Protein 8JOT (pdb70)

Nearest PDB structures (foldseek):
  8jot-assembly1_A  TM=1.003E+00  e=1.019E-61  Homo sapiens
  3krj-assembly1_A  TM=9.535E-01  e=2.168E-53  Homo sapiens
  6xv9-assembly2_B  TM=9.434E-01  e=5.527E-41  Homo sapiens
  5grn-assembly1_A  TM=9.628E-01  e=1.712E-38  Homo sapiens
  8pqg-assembly2_C  TM=8.887E-01  e=1.155E-38  Homo sapiens

InterPro domains:
  IPR000719 Protein kinase domain [PS50011] (582-910)
  IPR001245 Serine-threonine/tyrosine-protein kinase, catalytic domain [PF07714] (582-910)
  IPR001824 Tyrosine-protein kinase, receptor class III, conserved site [PS00240] (641-654)
  IPR003598 Immunoglobulin subtype 2 [SM00408] (215-285)
  IPR003598 Immunoglobulin subtype 2 [SM00408] (410-492)
  IPR003599 Immunoglobulin domain subtype [SM00409] (27-102)
  IPR003599 Immunoglobulin domain subtype [SM00409] (112-196)
  IPR003599 Immunoglobulin domain subtype [SM00409] (209-296)
  IPR003599 Immunoglobulin domain subtype [SM00409] (308-399)
  IPR003599 Immunoglobulin domain subtype [SM00409] (404-504)
  IPR007110 Immunoglobulin-like domain [PS50835] (21-85)
  IPR007110 Immunoglobulin-like domain [PS50835] (203-290)
  IPR007110 Immunoglobulin-like domain [PS50835] (402-502)
  IPR008266 Tyrosine-protein kinase, active site [PS00109] (774-786)
  IPR011009 Protein kinase-like domain superfamily [SSF56112] (551-909)
  IPR013151 Immunoglobulin-like beta-sandwich domain [PF00047] (212-291)
  IPR013783 Immunoglobulin-like fold [G3DSA:2.60.40.10] (20-102)
  IPR013783 Immunoglobulin-like fold [G3DSA:2.60.40.10] (103-201)
  IPR013783 Immunoglobulin-like fold [G3DSA:2.60.40.10] (202-300)
  IPR013783 Immunoglobulin-like fold [G3DSA:2.60.40.10] (301-400)

Secondary structure (DSSP, 8-state):
--------EEB----B--GGGSPP-GGGB--GGGEEEEEEEEE-SSEEEEEEEEEEETTTTEEEEEEEEEE-TT--HHHHHHHHHHHHHHHHH---TTB--EEEEE-SSSS-EEEEE--TT-BHHHHHHHHHHHHHTT--PPP-HHHHHHHHHHHHHHHHHHHHTTEE-S--SGGGEEE-GGG-EEE---GGGS-GGG-TTSEE---EE-GGGS-HHHHHH----HHHHHHHHHHHHHHHHTTSPPSSTT---SHHHHHHHHTT--PPPPTT--HHHHHHHHHHT-SSGGGSPPHHHHHHHHHHH-

GO terms:
  GO:0004713 protein tyrosine kinase activity (F, TAS)
  GO:0010759 positive regulation of macrophage chemotaxis (P, IGI)
  GO:0120041 positive regulation of macrophage proliferation (P, IGI)
  GO:0018108 peptidyl-tyrosine phosphorylation (P, IDA)
  GO:0046777 protein autophosphorylation (P, IDA)
  GO:0019955 cytokine binding (F, IDA)
  GO:0030224 monocyte differentiation (P, TAS)
  GO:0030225 macrophage differentiation (P, TAS)
  GO:0060603 mammary gland duct morphogenesis (P, TAS)
  GO:0006954 inflammatory response (P, TAS)
  GO:0001934 positive regulation of protein phosphorylation (P, IMP)
  GO:0005011 macrophage colony-stimulating factor receptor activity (F, IMP)
  GO:0036006 cellular response to macrophage colony-stimulating factor stimulus (P, IMP)
  GO:0045217 cell-cell junction maintenance (P, IMP)
  GO:2000147 positive regulation of cell motility (P, IMP)
  GO:0019221 cytokine-mediated signaling pathway (P, IMP)
  GO:0030097 hemopoiesis (P, IMP)
  GO:0032722 positive regulation of chemokine production (P, IMP)
  GO:0008283 cell population proliferation (P, IMP)
  GO:0008284 positive regulation of cell population proliferation (P, IMP)

Solvent-accessible surface area: 14132 Å² total; per-residue (Å²): 145,45,90,31,76,36,54,26,68,8,27,53,102,157,55,76,62,84,28,57,86,24,104,36,82,94,94,54,57,13,73,54,141,53,11,121,91,45,59,70,84,18,53,13,38,45,2,79,10,6,26,2,47,0,94,31,15,54,222,92,101,35,99,65,99,0,8,0,10,24,24,103,116,120,16,112,70,96,32,104,94,11,0,39,2,25,0,30,5,29,26,96,2,21,97,46,120,4,10,10,12,5,52,0,0,1,27,112,79,40,99,24,13,0,0,7,44,48,9,58,102,32,30,0,18,73,26,0,69,120,27,20,101,66,75,130,56,124,135,115,74,92,24,114,80,135,43,8,10,62,6,0,6,33,0,0,57,0,1,18,29,0,26,79,77,79,0,0,0,50,2,0,0,0,19,0,0,28,0,16,100,64,62,34,0,14,0,4,26,27,14,8,26,32,71,31,78,116,32,104,41,9,49,99,71,102,72,73,40,5,2,35,6,8,1,13,24,4,10,108,98,86,67,40,18,25,50,5,2,1,4,11,0,0,0,0,0,12,2,0,0,8,29,3,99,78,1,6,75,90,57,133,27,61,94,146,4,33,128,62,3,34,96,32,88,58,5,77,86,8,89,100,8,42,163,58,1,32,49,25,0,69,39,0,4,27,84,93,33,111,137,11,20,73,4,104,112,0,5,58,60,0,88,80,75,31

Foldseek 3Di:
DDDQAAQKWFPDPVPTDPLLPFDDDCVQADDPVQWAWDAWPFAAPWWTKTKTWGQQFDPVRDTDIWIKTFTDPPHDPVNLSRVVSNNRVLVLLDDDPAAFHWRHWHVPDDRIITITHDAPAAFQQVVLVVLVVVVVVVCVDHDDPLLLLQQLLSNLVQLLSCVVRRMFRQDDARNQWGAHPVRRIHGDDRVRRDHQVPDPCFPDDVGTHNVLLFALCCVPVVDTGSLRVLLSSLVRSLCSQQSNDDPPPPDDDDPVVSVCLLVQDDDDRHPRDDPVSVVLSSLSSPNPSVSHDHSVVSNVVSVVVD

Organism: Homo sapiens (NCBI:txid9606)

B-factor: mean 30.18, std 11.82, range [14.89, 92.77]

Structure (mmCIF, N/CA/C/O backbone):
data_8JOT
#
_entry.id   8JOT
#
_cell.length_a   64.310
_cell.length_b   64.310
_cell.length_c   184.685
_cell.angle_alpha   90.00
_cell.angle_beta   90.00
_cell.angle_gamma   90.00
#
_symmetry.space_group_name_H-M   'P 43 21 2'
#
loop_
_entity.id
_entity.type
_entity.pdbx_description
1 polymer 'Macrophage colony-stimulating factor 1 receptor'
2 non-polymer Sulfatinib
3 non-polymer GLYCEROL
4 water water
#
loop_
_atom_site.group_PDB
_atom_site.id
_atom_site.type_symbol
_atom_site.label_atom_id
_atom_site.label_alt_id
_atom_site.label_comp_id
_atom_site.label_asym_id
_atom_site.label_entity_id
_atom_site.label_seq_id
_atom_site.pdbx_PDB_ins_code
_atom_site.Cartn_x
_atom_site.Cartn_y
_atom_site.Cartn_z
_atom_site.occupancy
_atom_site.B_iso_or_equiv
_atom_site.auth_seq_id
_atom_site.auth_comp_id
_atom_site.auth_asym_id
_atom_site.auth_atom_id
_atom_site.pdbx_PDB_model_num
ATOM 1 N N . LYS A 1 13 ? 43.899 35.343 81.666 1.00 65.30 543 LYS A N 1
ATOM 2 C CA . LYS A 1 13 ? 44.163 34.767 80.348 1.00 71.65 543 LYS A CA 1
ATOM 3 C C . LYS A 1 13 ? 44.670 33.338 80.488 1.00 72.40 543 LYS A C 1
ATOM 4 O O . LYS A 1 13 ? 45.787 33.114 80.954 1.00 79.71 543 LYS A O 1
ATOM 6 N N . PRO A 1 14 ? 43.849 32.370 80.086 1.00 74.71 544 PRO A N 1
ATOM 7 C CA . PRO A 1 14 ? 44.214 30.964 80.280 1.00 70.03 544 PRO A CA 1
ATOM 8 C C . PRO A 1 14 ? 44.828 30.337 79.041 1.00 58.68 544 PRO A C 1
ATOM 9 O O . PRO A 1 14 ? 44.506 30.714 77.909 1.00 62.46 544 PRO A O 1
ATOM 13 N N . LYS A 1 15 ? 45.717 29.376 79.246 1.00 64.04 545 LYS A N 1
ATOM 14 C CA . LYS A 1 15 ? 46.346 28.659 78.152 1.00 61.63 545 LYS A CA 1
ATOM 15 C C . LYS A 1 15 ? 45.786 27.245 78.080 1.00 57.71 545 LYS A C 1
ATOM 16 O O . LYS A 1 15 ? 45.259 26.707 79.059 1.00 48.34 545 LYS A O 1
ATOM 18 N N . TYR A 1 16 ? 45.891 26.655 76.895 1.00 52.99 546 TYR A N 1
ATOM 19 C CA . TYR A 1 16 ? 45.453 25.284 76.665 1.00 55.80 546 TYR A CA 1
ATOM 20 C C . TYR A 1 16 ? 46.621 24.353 76.962 1.00 60.94 546 TYR A C 1
ATOM 21 O O . TYR A 1 16 ? 47.592 24.304 76.201 1.00 64.48 546 TYR A O 1
ATOM 30 N N . GLN A 1 17 ? 46.525 23.611 78.064 1.00 59.70 547 GLN A N 1
ATOM 31 C CA . GLN A 1 17 ? 47.633 22.814 78.565 1.00 53.89 547 GLN A CA 1
ATOM 32 C C . GLN A 1 17 ? 47.233 21.350 78.723 1.00 58.45 547 GLN A C 1
ATOM 33 O O . GLN A 1 17 ? 46.058 21.019 78.919 1.00 47.96 547 GLN A O 1
ATOM 35 N N . VAL A 1 18 ? 48.240 20.479 78.634 1.00 42.85 548 VAL A N 1
ATOM 36 C CA . VAL A 1 18 ? 48.032 19.047 78.810 1.00 36.94 548 VAL A CA 1
ATOM 37 C C . VAL A 1 18 ? 47.582 18.765 80.238 1.00 38.76 548 VAL A C 1
ATOM 38 O O . VAL A 1 18 ? 48.249 19.153 81.203 1.00 41.53 548 VAL A O 1
ATOM 42 N N . ARG A 1 19 ? 46.452 18.066 80.377 1.00 34.37 549 ARG A N 1
ATOM 43 C CA . ARG A 1 19 ? 45.885 17.807 81.700 1.00 27.90 549 ARG A CA 1
ATOM 44 C C . ARG A 1 19 ? 46.556 16.616 82.382 1.00 29.82 549 ARG A C 1
ATOM 45 O O . ARG A 1 19 ? 47.050 16.734 83.507 1.00 33.55 549 ARG A O 1
ATOM 53 N N . TRP A 1 20 ? 46.587 15.470 81.711 1.00 27.27 550 TRP A N 1
ATOM 54 C CA . TRP A 1 20 ? 47.106 14.245 82.304 1.00 31.10 550 TRP A CA 1
ATOM 55 C C . TRP A 1 20 ? 48.629 14.265 82.352 1.00 36.58 550 TRP A C 1
ATOM 56 O O . TRP A 1 20 ? 49.296 14.812 81.467 1.00 32.65 550 TRP A O 1
ATOM 67 N N . LYS A 1 21 ? 49.179 13.640 83.390 1.00 30.64 551 LYS A N 1
ATOM 68 C CA . LYS A 1 21 ? 50.621 13.501 83.553 1.00 30.22 551 LYS A CA 1
ATOM 69 C C . LYS A 1 21 ? 50.972 12.036 83.786 1.00 33.14 551 LYS A C 1
ATOM 70 O O . LYS A 1 21 ? 50.200 11.282 84.384 1.00 30.96 551 LYS A O 1
ATOM 76 N N . ILE A 1 22 ? 52.145 11.634 83.301 1.00 29.21 552 ILE A N 1
ATOM 77 C CA . ILE A 1 22 ? 52.660 10.281 83.481 1.00 32.28 552 ILE A CA 1
ATOM 78 C C . ILE A 1 22 ? 53.929 10.357 84.319 1.00 34.72 552 ILE A C 1
ATOM 79 O O . ILE A 1 22 ? 54.845 11.127 84.002 1.00 31.03 552 ILE A O 1
ATOM 84 N N . ILE A 1 23 ? 53.972 9.570 85.387 1.00 33.89 553 ILE A N 1
ATOM 85 C CA . ILE A 1 23 ? 55.121 9.543 86.288 1.00 40.57 553 ILE A CA 1
ATOM 86 C C . ILE A 1 23 ? 56.251 8.751 85.643 1.00 41.96 553 ILE A C 1
ATOM 87 O O . ILE A 1 23 ? 56.028 7.696 85.033 1.00 38.82 553 ILE A O 1
ATOM 92 N N . GLU A 1 24 ? 57.473 9.277 85.750 1.00 40.55 554 GLU A N 1
ATOM 93 C CA . GLU A 1 24 ? 58.669 8.588 85.273 1.00 48.23 554 GLU A CA 1
ATOM 94 C C . GLU A 1 24 ? 59.351 7.807 86.392 1.00 51.50 554 GLU A C 1
ATOM 95 O O . GLU A 1 24 ? 59.700 6.636 86.209 1.00 50.38 554 GLU A O 1
ATOM 97 N N . SER A 1 25 ? 59.551 8.442 87.547 1.00 45.02 555 SER A N 1
ATOM 98 C CA . SER A 1 25 ? 60.074 7.768 88.739 1.00 58.43 555 SER A CA 1
ATOM 99 C C . SER A 1 25 ? 59.458 8.349 90.007 1.00 56.16 555 SER A C 1
ATOM 100 O O . SER A 1 25 ? 59.058 9.516 90.032 1.00 50.01 555 SER A O 1
ATOM 103 N N . TYR A 1 31 ? 58.526 12.931 92.640 1.00 56.33 561 TYR A N 1
ATOM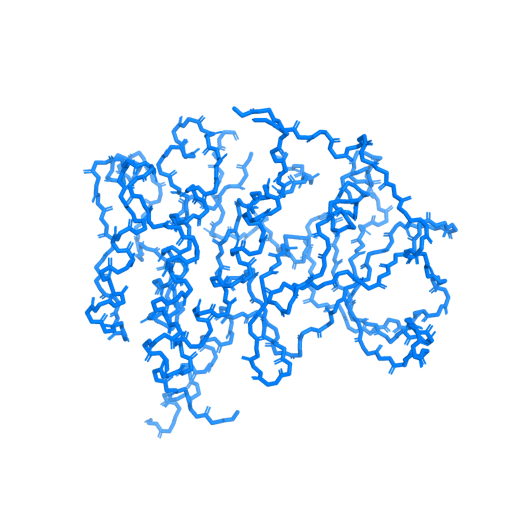 104 C CA . TYR A 1 31 ? 58.009 12.464 91.350 1.00 64.71 561 TYR A CA 1
ATOM 105 C C . TYR A 1 31 ? 58.631 13.198 90.165 1.00 59.60 561 TYR A C 1
ATOM 106 O O . TYR A 1 31 ? 58.522 14.422 90.057 1.00 62.22 561 TYR A O 1
ATOM 115 N N . THR A 1 32 ? 59.271 12.448 89.270 1.00 52.98 562 THR A N 1
ATOM 116 C CA . THR A 1 32 ? 59.655 12.973 87.966 1.00 45.29 562 THR A CA 1
ATOM 117 C C . THR A 1 32 ? 58.575 12.600 86.956 1.00 50.94 562 THR A C 1
ATOM 118 O O . THR A 1 32 ? 58.104 11.458 86.934 1.00 44.22 562 THR A O 1
ATOM 120 N N . PHE A 1 33 ? 58.177 13.566 86.135 1.00 40.27 563 PHE A N 1
ATOM 121 C CA . PHE A 1 33 ? 57.136 13.373 85.137 1.00 39.44 563 PHE A CA 1
ATOM 122 C C . PHE A 1 33 ? 57.743 13.256 83.743 1.00 45.10 563 PHE A C 1
ATOM 123 O O . PHE A 1 33 ? 58.783 13.850 83.447 1.00 39.70 563 PHE A O 1
ATOM 131 N N . ILE A 1 34 ? 57.085 12.470 82.888 1.00 30.17 564 ILE A N 1
ATOM 132 C CA . ILE A 1 34 ? 57.455 12.429 81.478 1.00 32.42 564 ILE A CA 1
ATOM 133 C C . ILE A 1 34 ? 57.134 13.768 80.821 1.00 38.55 564 ILE A C 1
ATOM 134 O O . ILE A 1 34 ? 56.108 14.398 81.111 1.00 33.55 564 ILE A O 1
ATOM 139 N N . ASP A 1 35 ? 58.027 14.219 79.939 1.00 35.56 565 ASP A N 1
ATOM 140 C CA . ASP A 1 35 ? 57.755 15.324 79.030 1.00 36.51 565 ASP A CA 1
ATOM 141 C C . ASP A 1 35 ? 57.011 14.752 77.832 1.00 31.87 565 ASP A C 1
ATOM 142 O O . ASP A 1 35 ? 57.638 14.091 76.999 1.00 33.44 565 ASP A O 1
ATOM 147 N N . PRO A 1 36 ? 55.694 14.975 77.702 1.00 31.78 566 PRO A N 1
ATOM 148 C CA . PRO A 1 36 ? 54.953 14.313 76.613 1.00 30.77 566 PRO A CA 1
ATOM 149 C C . PRO A 1 36 ? 55.394 14.743 75.227 1.00 33.16 566 PRO A C 1
ATOM 150 O O . PRO A 1 36 ? 55.222 13.974 74.275 1.00 39.14 566 PRO A O 1
ATOM 154 N N . THR A 1 37 ? 55.966 15.943 75.074 1.00 32.24 567 THR A N 1
ATOM 155 C CA . THR A 1 37 ? 56.500 16.324 73.768 1.00 31.68 567 THR A CA 1
ATOM 156 C C . THR A 1 37 ? 57.601 15.382 73.306 1.00 42.90 567 THR A C 1
ATOM 157 O O . THR A 1 37 ? 57.864 15.302 72.102 1.00 51.05 567 THR A O 1
ATOM 161 N N . GLN A 1 38 ? 58.253 14.673 74.228 1.00 38.42 568 GLN A N 1
ATOM 162 C CA . GLN A 1 38 ? 59.321 13.749 73.878 1.00 42.48 568 GLN A CA 1
ATOM 163 C C . GLN A 1 38 ? 58.825 12.327 73.650 1.00 43.80 568 GLN A C 1
ATOM 164 O O . GLN A 1 38 ? 59.616 11.473 73.238 1.00 47.53 568 GLN A O 1
ATOM 166 N N . LEU A 1 39 ? 57.543 12.049 73.904 1.00 39.73 569 LEU A N 1
ATOM 167 C CA . LEU A 1 39 ? 56.984 10.740 73.595 1.00 33.09 569 LEU A CA 1
ATOM 168 C C . LEU A 1 39 ? 56.884 10.568 72.083 1.00 36.61 569 LEU A C 1
ATOM 169 O O . LEU A 1 39 ? 56.820 11.548 71.339 1.00 43.29 569 LEU A O 1
ATOM 174 N N . PRO A 1 40 ? 56.861 9.332 71.598 1.00 43.62 570 PRO A N 1
ATOM 175 C CA . PRO A 1 40 ? 56.704 9.120 70.161 1.00 48.87 570 PRO A CA 1
ATOM 176 C C . PRO A 1 40 ? 55.254 8.973 69.734 1.00 48.09 570 PRO A C 1
ATOM 177 O O . PRO A 1 40 ? 54.399 8.474 70.470 1.00 48.41 570 PRO A O 1
ATOM 181 N N . TYR A 1 41 ? 54.975 9.435 68.517 1.00 41.93 571 TYR A N 1
ATOM 182 C CA . TYR A 1 41 ? 53.668 9.219 67.910 1.00 41.98 571 TYR A CA 1
ATOM 183 C C . TYR A 1 41 ? 53.766 8.012 66.992 1.00 37.61 571 TYR A C 1
ATOM 184 O O . TYR A 1 41 ? 54.514 8.033 66.007 1.00 42.12 571 TYR A O 1
ATOM 193 N N . ASN A 1 42 ? 53.005 6.976 67.307 1.00 41.28 572 ASN A N 1
ATOM 194 C CA . ASN A 1 42 ? 53.043 5.736 66.549 1.00 40.04 572 ASN A CA 1
ATOM 195 C C . ASN A 1 42 ? 52.073 5.860 65.377 1.00 36.20 572 ASN A C 1
ATOM 196 O O . ASN A 1 42 ? 50.857 5.9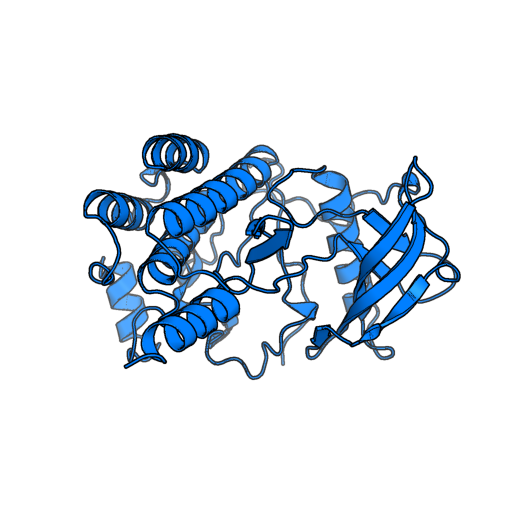75 65.571 1.00 35.72 572 ASN A O 1
ATOM 201 N N . GLU A 1 43 ? 52.613 5.832 64.162 1.00 39.45 573 GLU A N 1
ATOM 202 C CA . GLU A 1 43 ? 51.834 6.052 62.950 1.00 40.81 573 GLU A CA 1
ATOM 203 C C . GLU A 1 43 ? 50.831 4.935 62.672 1.00 31.22 573 GLU A C 1
ATOM 204 O O . GLU A 1 43 ? 50.066 5.030 61.707 1.00 33.53 573 GLU A O 1
ATOM 210 N N . LYS A 1 44 ? 50.811 3.878 63.497 1.00 30.47 574 LYS A N 1
ATOM 211 C CA . LYS A 1 44 ? 49.773 2.865 63.340 1.00 28.65 574 LYS A CA 1
ATOM 212 C C . LYS A 1 44 ? 48.388 3.448 63.545 1.00 30.41 574 LYS A C 1
ATOM 213 O O . LYS A 1 44 ? 47.403 2.844 63.107 1.00 34.00 574 LYS A O 1
ATOM 215 N N . TRP A 1 45 ? 48.293 4.611 64.189 1.00 29.55 575 TRP A N 1
ATOM 216 C CA . TRP A 1 45 ? 47.016 5.260 64.451 1.00 26.35 575 TRP A CA 1
ATOM 217 C C . TRP A 1 45 ? 46.512 6.101 63.296 1.00 23.83 575 TRP A C 1
ATOM 218 O O . TRP A 1 45 ? 45.355 6.523 63.331 1.00 25.34 575 TRP A O 1
ATOM 229 N N . GLU A 1 46 ? 47.346 6.376 62.295 1.00 25.16 576 GLU A N 1
ATOM 230 C CA . GLU A 1 46 ? 46.997 7.359 61.281 1.00 24.49 576 GLU A CA 1
ATOM 231 C C . GLU A 1 46 ? 45.780 6.909 60.474 1.00 27.49 576 GLU A C 1
ATOM 232 O O . GLU A 1 46 ? 45.670 5.745 60.074 1.00 30.88 576 GLU A O 1
ATOM 238 N N . PHE A 1 47 ? 44.855 7.845 60.242 1.00 22.74 577 PHE A N 1
ATOM 239 C CA . PHE A 1 47 ? 43.597 7.631 59.529 1.00 27.16 577 PHE A CA 1
ATOM 240 C C . PHE A 1 47 ? 43.390 8.759 58.523 1.00 24.41 577 PHE A C 1
ATOM 241 O O . PHE A 1 47 ? 43.718 9.912 58.823 1.00 24.28 577 PHE A O 1
ATOM 249 N N . PRO A 1 48 ? 42.860 8.475 57.322 1.00 26.57 578 PRO A N 1
ATOM 250 C CA . PRO A 1 48 ? 42.692 9.544 56.324 1.00 24.59 578 PRO A CA 1
ATOM 251 C C . PRO A 1 48 ? 41.576 10.491 56.731 1.00 26.02 578 PRO A C 1
ATOM 252 O O . PRO A 1 48 ? 40.444 10.061 56.954 1.00 24.17 578 PRO A O 1
ATOM 256 N N . ARG A 1 49 ? 41.886 11.793 56.783 1.00 22.90 579 ARG A N 1
ATOM 257 C CA . ARG A 1 49 ? 40.859 12.746 57.179 1.00 22.79 579 ARG A CA 1
ATOM 258 C C . ARG A 1 49 ? 39.709 12.785 56.191 1.00 24.47 579 ARG A C 1
ATOM 259 O O . ARG A 1 49 ? 38.604 13.188 56.564 1.00 20.98 579 ARG A O 1
ATOM 267 N N . ASN A 1 50 ? 39.935 12.377 54.938 1.00 26.14 580 ASN A N 1
ATOM 268 C CA . ASN A 1 50 ? 38.845 12.397 53.979 1.00 27.89 580 ASN A CA 1
ATOM 269 C C . ASN A 1 50 ? 37.829 11.305 54.249 1.00 28.62 580 ASN A C 1
ATOM 270 O O . ASN A 1 50 ? 36.747 11.321 53.649 1.00 29.71 580 ASN A O 1
ATOM 275 N N . ASN A 1 51 ? 38.171 10.336 55.094 1.00 21.72 581 ASN A N 1
ATOM 276 C CA . ASN A 1 51 ? 37.256 9.274 55.471 1.00 21.16 581 ASN A CA 1
ATOM 277 C C . ASN A 1 51 ? 36.455 9.614 56.731 1.00 22.50 581 ASN A C 1
ATOM 278 O O . ASN A 1 51 ? 35.894 8.705 57.350 1.00 21.60 581 ASN A O 1
ATOM 283 N N . LEU A 1 52 ? 36.411 10.883 57.131 1.00 19.40 582 LEU A N 1
ATOM 284 C CA . LEU A 1 52 ? 35.504 11.350 58.175 1.00 20.88 582 LEU A CA 1
ATOM 285 C C . LEU A 1 52 ? 34.414 12.226 57.567 1.00 24.19 582 LEU A C 1
ATOM 286 O O . LEU A 1 52 ? 34.707 13.131 56.776 1.00 23.06 582 LEU A O 1
ATOM 291 N N . GLN A 1 53 ? 33.163 11.982 57.953 1.00 21.43 583 GLN A N 1
ATOM 292 C CA . GLN A 1 53 ? 32.052 12.865 57.597 1.00 21.25 583 GLN A CA 1
ATOM 293 C C . GLN A 1 53 ? 31.464 13.445 58.878 1.00 18.91 583 GLN A C 1
ATOM 294 O O . GLN A 1 53 ? 30.847 12.724 59.670 1.00 20.78 583 GLN A O 1
ATOM 300 N N . PHE A 1 54 ? 31.627 14.752 59.077 1.00 18.74 584 PHE A N 1
ATOM 301 C CA . PHE A 1 54 ? 31.300 15.327 60.377 1.00 18.78 584 PHE A CA 1
ATOM 302 C C . PHE A 1 54 ? 29.805 15.540 60.535 1.00 29.47 584 PHE A C 1
ATOM 303 O O . PHE A 1 54 ? 29.086 15.802 59.565 1.00 28.39 584 PHE A O 1
ATOM 311 N N . GLY A 1 55 ? 29.345 15.419 61.780 1.00 23.59 585 GLY A N 1
ATOM 312 C CA . GLY A 1 55 ? 27.976 15.717 62.143 1.00 23.82 585 GLY A CA 1
ATOM 313 C C . GLY A 1 55 ? 27.897 16.912 63.071 1.00 25.87 585 GLY A C 1
ATOM 314 O O . GLY A 1 55 ? 28.546 17.933 62.825 1.00 25.01 585 GLY A O 1
ATOM 315 N N . LYS A 1 56 ? 27.127 16.787 64.152 1.00 24.88 586 LYS A N 1
ATOM 316 C CA . LYS A 1 56 ? 26.916 17.886 65.084 1.00 25.73 586 LYS A CA 1
ATOM 317 C C . LYS A 1 56 ? 28.135 18.101 65.975 1.00 25.59 586 LYS A C 1
ATOM 318 O O . LYS A 1 56 ? 28.870 17.163 66.307 1.00 25.70 586 LYS A O 1
ATOM 320 N N . THR A 1 57 ? 28.359 19.359 66.347 1.00 24.82 587 THR A N 1
ATOM 321 C CA . THR A 1 57 ? 29.356 19.650 67.370 1.00 26.31 587 THR A CA 1
ATOM 322 C C . THR A 1 57 ? 28.819 19.217 68.729 1.00 29.10 587 THR A C 1
ATOM 323 O O . THR A 1 57 ? 27.702 19.573 69.107 1.00 25.17 587 THR A O 1
ATOM 327 N N . LEU A 1 58 ? 29.602 18.428 69.461 1.00 22.31 588 LEU A N 1
ATOM 328 C CA . LEU A 1 58 ? 29.154 17.950 70.763 1.00 24.34 588 LEU A CA 1
ATOM 329 C C . LEU A 1 58 ? 29.457 18.941 71.873 1.00 29.21 588 LEU A C 1
ATOM 330 O O . LEU A 1 58 ? 28.697 19.015 72.851 1.00 26.16 588 LEU A O 1
ATOM 335 N N . GLY A 1 59 ? 30.552 19.687 71.753 1.00 25.63 589 GLY A N 1
ATOM 336 C CA . GLY A 1 59 ? 30.879 20.721 72.725 1.00 23.19 589 GLY A CA 1
ATOM 337 C C . GLY A 1 59 ? 32.056 21.527 72.231 1.00 27.99 589 GLY A C 1
ATOM 338 O O . GLY A 1 59 ? 32.847 21.058 71.410 1.00 23.93 589 GLY A O 1
ATOM 339 N N . ALA A 1 60 ? 32.173 22.749 72.750 1.00 27.00 590 ALA A N 1
ATOM 340 C CA . ALA A 1 60 ? 33.242 23.633 72.299 1.00 21.02 590 ALA A CA 1
ATOM 341 C C . ALA A 1 60 ? 33.682 24.536 73.440 1.00 27.38 590 ALA A C 1
ATOM 342 O O . ALA A 1 60 ? 32.857 24.955 74.255 1.00 32.04 590 ALA A O 1
ATOM 344 N N . GLY A 1 61 ? 34.981 24.818 73.494 1.00 26.92 591 GLY A N 1
ATOM 345 C CA . GLY A 1 61 ? 35.536 25.738 74.465 1.00 30.22 591 GLY A CA 1
ATOM 346 C C . GLY A 1 61 ? 36.311 26.848 73.791 1.00 32.79 591 GLY A C 1
ATOM 347 O O . GLY A 1 61 ? 36.123 27.113 72.601 1.00 32.22 591 GLY A O 1
ATOM 348 N N . ALA A 1 62 ? 37.201 27.493 74.537 1.00 30.95 592 ALA A N 1
ATOM 349 C CA . ALA A 1 62 ? 37.939 28.627 74.000 1.00 33.19 592 ALA A CA 1
ATOM 350 C C . ALA A 1 62 ? 39.036 28.214 73.029 1.00 38.09 592 ALA A C 1
ATOM 351 O O . ALA A 1 62 ? 39.522 29.061 72.274 1.00 38.72 592 ALA A O 1
ATOM 353 N N . PHE A 1 63 ? 39.439 26.941 73.026 1.00 27.38 593 PHE A N 1
ATOM 354 C CA . PHE A 1 63 ? 40.572 26.506 72.229 1.00 26.07 593 PHE A CA 1
ATOM 355 C C . PHE A 1 63 ? 40.220 25.518 71.135 1.00 20.99 593 PHE A C 1
ATOM 356 O O . PHE A 1 63 ? 41.043 25.309 70.243 1.00 24.60 593 PHE A O 1
ATOM 364 N N . GLY A 1 64 ? 39.059 24.882 71.200 1.00 24.38 594 GLY A N 1
ATOM 365 C CA . GLY A 1 64 ? 38.731 23.859 70.223 1.00 25.36 594 GLY A CA 1
ATOM 366 C C . GLY A 1 64 ? 37.357 23.299 70.503 1.00 29.34 594 GLY A C 1
ATOM 367 O O . GLY A 1 64 ? 36.544 23.929 71.180 1.00 25.05 594 GLY A O 1
ATOM 368 N N . LYS A 1 65 ? 37.104 22.101 69.985 1.00 21.69 595 LYS A N 1
ATOM 369 C CA . LYS A 1 65 ? 35.769 21.517 70.057 1.00 20.16 595 LYS A CA 1
ATOM 370 C C . LYS A 1 65 ? 35.880 20.020 69.808 1.00 22.96 595 LYS A C 1
ATOM 371 O O . LYS A 1 65 ? 36.917 19.518 69.369 1.00 24.73 595 LYS A O 1
ATOM 377 N N . VAL A 1 66 ? 34.797 19.312 70.115 1.00 20.01 596 VAL A N 1
ATOM 378 C CA . VAL A 1 66 ? 34.656 17.890 69.815 1.00 20.29 596 VAL A CA 1
ATOM 379 C C . VAL A 1 66 ? 33.398 17.738 68.982 1.00 21.43 596 VAL A C 1
ATOM 380 O O . VAL A 1 66 ? 32.323 18.202 69.387 1.00 22.57 596 VAL A O 1
ATOM 384 N N . VAL A 1 67 ? 33.539 17.110 67.814 1.00 19.95 597 VAL A N 1
ATOM 385 C CA . VAL A 1 67 ? 32.482 16.977 66.818 1.00 19.97 597 VAL A CA 1
ATOM 386 C C . VAL A 1 67 ? 32.248 15.494 66.571 1.00 21.73 597 VAL A C 1
ATOM 387 O O . VAL A 1 67 ? 33.208 14.733 66.437 1.00 24.44 597 VAL A O 1
ATOM 391 N N . GLU A 1 68 ? 30.984 15.078 66.518 1.00 23.18 598 GLU A N 1
ATOM 392 C CA . GLU A 1 68 ? 30.697 13.711 66.094 1.00 19.86 598 GLU A CA 1
ATOM 393 C C . GLU A 1 68 ? 30.976 13.554 64.597 1.00 19.97 598 GLU A C 1
ATOM 394 O O . GLU A 1 68 ? 30.935 14.522 63.830 1.00 21.75 598 GLU A O 1
ATOM 400 N N . ALA A 1 69 ? 31.269 12.324 64.180 1.00 19.79 599 ALA A N 1
ATOM 401 C CA . ALA A 1 69 ? 31.572 12.068 62.773 1.00 19.67 599 ALA A CA 1
ATOM 402 C C . ALA A 1 69 ? 31.308 10.607 62.460 1.00 21.91 599 ALA A C 1
ATOM 403 O O . ALA A 1 69 ? 31.318 9.752 63.345 1.00 20.73 599 ALA A O 1
ATOM 405 N N . THR A 1 70 ? 31.045 10.328 61.185 1.00 19.95 600 THR A N 1
ATOM 406 C CA . THR A 1 70 ? 31.088 8.952 60.716 1.00 21.08 600 THR A CA 1
ATOM 407 C C . THR A 1 70 ? 32.482 8.698 60.168 1.00 19.87 600 THR A C 1
ATOM 408 O O . THR A 1 70 ? 32.982 9.478 59.347 1.00 22.60 600 THR A O 1
ATOM 412 N N . ALA A 1 71 ? 33.108 7.618 60.618 1.00 18.88 601 ALA A N 1
ATOM 413 C CA . ALA A 1 71 ? 34.390 7.180 60.082 1.00 21.06 601 ALA A CA 1
ATOM 414 C C . ALA A 1 71 ? 34.165 5.965 59.192 1.00 20.58 601 ALA A C 1
ATOM 415 O O . ALA A 1 71 ? 33.481 5.021 59.600 1.00 22.47 601 ALA A O 1
ATOM 417 N N . PHE A 1 72 ? 34.748 5.985 57.984 1.00 21.29 602 PHE A N 1
ATOM 418 C CA . PHE A 1 72 ? 34.548 4.925 56.987 1.00 24.18 602 PHE A CA 1
ATOM 419 C C . PHE A 1 72 ? 35.798 4.050 56.911 1.00 20.74 602 PHE A C 1
ATOM 420 O O . PHE A 1 72 ? 36.852 4.498 56.457 1.00 26.81 602 PHE A O 1
ATOM 428 N N . GLY A 1 73 ? 35.672 2.802 57.342 1.00 24.61 603 GLY A N 1
ATOM 429 C CA . GLY A 1 73 ? 36.780 1.867 57.259 1.00 26.72 603 GLY A CA 1
ATOM 430 C C . GLY A 1 73 ? 37.782 2.003 58.383 1.00 26.21 603 GLY A C 1
ATOM 431 O O . GLY A 1 73 ? 38.991 2.037 58.135 1.00 24.27 603 GLY A O 1
ATOM 432 N N . LEU A 1 74 ? 37.312 2.115 59.614 1.00 23.42 604 LEU A N 1
ATOM 433 C CA . LEU A 1 74 ? 38.181 2.365 60.756 1.00 26.20 604 LEU A CA 1
ATOM 434 C C . LEU A 1 74 ? 38.463 1.055 61.476 1.00 26.49 604 LEU A C 1
ATOM 435 O O . LEU A 1 74 ? 37.538 0.295 61.788 1.00 30.16 604 LEU A O 1
ATOM 440 N N . GLY A 1 75 ? 39.739 0.789 61.741 1.00 25.50 605 GLY A N 1
ATOM 441 C CA . GLY A 1 75 ? 40.098 -0.384 62.509 1.00 27.29 605 GLY A CA 1
ATOM 442 C C . GLY A 1 75 ? 40.266 -1.630 61.663 1.00 30.69 605 GLY A C 1
ATOM 443 O O . GLY A 1 75 ? 40.125 -1.630 60.436 1.00 32.50 605 GLY A O 1
ATOM 444 N N . LYS A 1 76 ? 40.575 -2.727 62.361 1.00 34.38 606 LYS A N 1
ATOM 445 C CA . LYS A 1 76 ? 40.870 -3.987 61.680 1.00 37.54 606 LYS A CA 1
ATOM 446 C C . LYS A 1 76 ? 39.657 -4.503 60.908 1.00 33.00 606 LYS A C 1
ATOM 447 O O . LYS A 1 76 ? 39.802 -5.079 59.823 1.00 40.27 606 LYS A O 1
ATOM 453 N N . GLU A 1 77 ? 38.455 -4.300 61.445 1.00 32.53 607 GLU A N 1
ATOM 454 C CA . GLU A 1 77 ? 37.234 -4.792 60.821 1.00 35.23 607 GLU A CA 1
ATOM 455 C C . GLU A 1 77 ? 36.695 -3.869 59.733 1.00 34.75 607 GLU A C 1
ATOM 456 O O . GLU A 1 77 ? 35.626 -4.158 59.175 1.00 30.38 607 GLU A O 1
ATOM 458 N N . ASP A 1 78 ? 37.403 -2.786 59.412 1.00 26.06 608 ASP A N 1
ATOM 459 C CA . ASP A 1 78 ? 36.921 -1.773 58.476 1.00 24.97 608 ASP A CA 1
ATOM 460 C C . ASP A 1 78 ? 35.513 -1.318 58.856 1.00 24.53 608 ASP A C 1
ATOM 461 O O . ASP A 1 78 ? 34.588 -1.297 58.040 1.00 26.60 608 ASP A O 1
ATOM 466 N N . ALA A 1 79 ? 35.352 -0.972 60.129 1.00 27.50 609 ALA A N 1
ATOM 467 C CA . ALA A 1 79 ? 34.052 -0.558 60.615 1.00 22.34 609 ALA A CA 1
ATOM 468 C C . ALA A 1 79 ? 33.655 0.779 60.004 1.00 20.79 609 ALA A C 1
ATOM 469 O O . ALA A 1 79 ? 34.498 1.598 59.632 1.00 23.72 609 ALA A O 1
ATOM 471 N N . VAL A 1 80 ? 32.349 0.978 59.894 1.00 20.84 610 VAL A N 1
ATOM 472 C CA . VAL A 1 80 ? 31.735 2.253 59.553 1.00 20.27 610 VAL A CA 1
ATOM 473 C C . VAL A 1 80 ? 30.925 2.633 60.779 1.00 22.93 610 VAL A C 1
ATOM 474 O O . VAL A 1 80 ? 29.936 1.961 61.100 1.00 22.97 610 VAL A O 1
ATOM 478 N N . LEU A 1 81 ? 31.342 3.683 61.485 1.00 23.11 611 LEU A N 1
ATOM 479 C CA . LEU A 1 81 ? 30.754 3.903 62.801 1.00 22.61 611 LEU A CA 1
ATOM 480 C C . LEU A 1 81 ? 30.867 5.364 63.207 1.00 20.20 611 LEU A C 1
ATOM 481 O O . LEU A 1 81 ? 31.699 6.115 62.695 1.00 19.27 611 LEU A O 1
ATOM 486 N N . LYS A 1 82 ? 30.015 5.748 64.156 1.00 22.66 612 LYS A N 1
ATOM 487 C CA . LYS A 1 82 ? 30.080 7.074 64.748 1.00 18.46 612 LYS A CA 1
ATOM 488 C C . LYS A 1 82 ? 31.249 7.148 65.722 1.00 20.17 612 LYS A C 1
ATOM 489 O O . LYS A 1 82 ? 31.454 6.249 66.539 1.00 20.28 612 LYS A O 1
ATOM 495 N N . VAL A 1 83 ? 32.010 8.237 65.626 1.00 19.91 613 VAL A N 1
ATOM 496 C CA . VAL A 1 83 ? 33.174 8.498 66.454 1.00 21.39 613 VAL A CA 1
ATOM 497 C C . VAL A 1 83 ? 33.063 9.928 66.951 1.00 17.82 613 VAL A C 1
ATOM 498 O O . VAL A 1 83 ? 32.221 10.700 66.497 1.00 17.99 613 VAL A O 1
ATOM 502 N N . ALA A 1 84 ? 33.945 10.290 67.880 1.00 18.15 614 ALA A N 1
ATOM 503 C CA . ALA A 1 84 ? 34.082 11.673 68.306 1.00 16.27 614 ALA A CA 1
ATOM 504 C C . ALA A 1 84 ? 35.448 12.183 67.871 1.00 19.19 614 ALA A C 1
ATOM 505 O O . ALA A 1 84 ? 36.435 11.455 67.953 1.00 21.90 614 ALA A O 1
ATOM 507 N N . VAL A 1 85 ? 35.516 13.433 67.417 1.00 16.31 615 VAL A N 1
ATOM 508 C CA . VAL A 1 85 ? 36.768 13.977 66.883 1.00 17.82 615 VAL A CA 1
ATOM 509 C C . VAL A 1 85 ? 37.136 15.240 67.652 1.00 20.03 615 VAL A C 1
ATOM 510 O O . VAL A 1 85 ? 36.370 16.210 67.647 1.00 19.81 615 VAL A O 1
ATOM 514 N N . LYS A 1 86 ? 38.315 15.237 68.291 1.00 20.08 616 LYS A N 1
ATOM 515 C CA . LYS A 1 86 ? 38.847 16.436 68.944 1.00 19.89 616 LYS A CA 1
ATOM 516 C C . LYS A 1 86 ? 39.702 17.249 67.978 1.00 21.38 616 LYS A C 1
ATOM 517 O O . LYS A 1 86 ? 40.510 16.696 67.228 1.00 22.64 616 LYS A O 1
ATOM 523 N N . MET A 1 87 ? 39.533 18.572 68.015 1.00 21.49 617 MET A N 1
ATOM 524 C CA . MET A 1 87 ? 40.253 19.453 67.105 1.00 21.28 617 MET A CA 1
ATOM 525 C C . MET A 1 87 ? 40.366 20.834 67.724 1.00 25.08 617 MET A C 1
ATOM 526 O O . MET A 1 87 ? 39.535 21.235 68.546 1.00 26.29 617 MET A O 1
ATOM 531 N N . LEU A 1 88 ? 41.400 21.563 67.316 1.00 23.45 618 LEU A N 1
ATOM 532 C CA . LEU A 1 88 ? 41.555 22.940 67.752 1.00 24.41 618 LEU A CA 1
ATOM 533 C C . LEU A 1 88 ? 40.846 23.886 66.795 1.00 27.02 618 LEU A C 1
ATOM 534 O O . LEU A 1 88 ? 40.486 23.532 65.671 1.00 26.59 618 LEU A O 1
ATOM 539 N N . LYS A 1 89 ? 40.652 25.106 67.263 1.00 21.84 619 LYS A N 1
ATOM 540 C CA . LYS A 1 89 ? 40.215 26.182 66.389 1.00 25.85 619 LYS A CA 1
ATOM 541 C C . LYS A 1 89 ? 41.254 26.425 65.303 1.00 30.14 619 LYS A C 1
ATOM 542 O O . LYS A 1 89 ? 42.445 26.161 65.483 1.00 28.06 619 LYS A O 1
ATOM 548 N N . SER A 1 90 ? 40.789 26.941 64.159 1.00 29.00 620 SER A N 1
ATOM 549 C CA . SER A 1 90 ? 41.686 27.215 63.045 1.00 34.32 620 SER A CA 1
ATOM 550 C C . SER A 1 90 ? 42.761 28.232 63.406 1.00 30.00 620 SER A C 1
ATOM 551 O O . SER A 1 90 ? 43.825 28.235 62.778 1.00 43.75 620 SER A O 1
ATOM 554 N N . THR A 1 91 ? 42.523 29.078 64.411 1.00 27.68 621 THR A N 1
ATOM 555 C CA . THR A 1 91 ? 43.465 30.121 64.797 1.00 31.57 621 THR A CA 1
ATOM 556 C C . THR A 1 91 ? 44.451 29.666 65.872 1.00 39.90 621 THR A C 1
ATOM 557 O O . THR A 1 91 ? 45.093 30.509 66.506 1.00 38.23 621 THR A O 1
ATOM 561 N N . ALA A 1 92 ? 44.572 28.364 66.111 1.00 38.95 622 ALA A N 1
ATOM 562 C CA . ALA A 1 92 ? 45.368 27.895 67.239 1.00 37.69 622 ALA A CA 1
ATOM 563 C C . ALA A 1 92 ? 46.837 28.260 67.061 1.00 32.45 622 ALA A C 1
ATOM 564 O O . ALA A 1 92 ? 47.366 28.242 65.948 1.00 32.65 622 ALA A O 1
ATOM 566 N N . HIS A 1 93 ? 47.488 28.599 68.175 1.00 33.63 623 HIS A N 1
ATOM 567 C CA . HIS A 1 93 ? 48.921 28.858 68.203 1.00 34.12 623 HIS A CA 1
ATOM 568 C C . HIS A 1 93 ? 49.694 27.549 68.121 1.00 34.28 623 HIS A C 1
ATOM 569 O O . HIS A 1 93 ? 49.178 26.478 68.455 1.00 29.96 623 HIS A O 1
ATOM 576 N N . ALA A 1 94 ? 50.955 27.645 67.678 1.00 28.46 624 ALA A N 1
ATOM 577 C CA . ALA A 1 94 ? 51.804 26.456 67.599 1.00 30.58 624 ALA A CA 1
ATOM 578 C C . ALA A 1 94 ? 51.901 25.752 68.949 1.00 29.63 624 ALA A C 1
ATOM 579 O O . ALA A 1 94 ? 51.969 24.519 69.010 1.00 30.40 624 ALA A O 1
ATOM 581 N N . ASP A 1 95 ? 51.900 26.521 70.040 1.00 29.10 625 ASP A N 1
ATOM 582 C CA . ASP A 1 95 ? 51.945 25.928 71.377 1.00 33.69 625 ASP A CA 1
ATOM 583 C C . ASP A 1 95 ? 50.730 25.056 71.648 1.00 34.14 625 ASP A C 1
ATOM 584 O O . ASP A 1 95 ? 50.828 24.046 72.356 1.00 26.65 625 ASP A O 1
ATOM 589 N N . GLU A 1 96 ? 49.569 25.446 71.131 1.00 28.66 626 GLU A N 1
ATOM 590 C CA . GLU A 1 96 ? 48.369 24.656 71.387 1.00 28.90 626 GLU A CA 1
ATOM 591 C C . GLU A 1 96 ? 48.332 23.404 70.524 1.00 31.69 626 GLU A C 1
ATOM 592 O O . GLU A 1 96 ? 47.934 22.334 70.998 1.00 26.69 626 GLU A O 1
ATOM 598 N N . LYS A 1 97 ? 48.724 23.520 69.250 1.00 26.65 627 LYS A N 1
ATOM 599 C CA . LYS A 1 97 ? 48.868 22.335 68.419 1.00 25.17 627 LYS A CA 1
ATOM 600 C C . LYS A 1 97 ? 49.816 21.333 69.057 1.00 31.48 627 LYS A C 1
ATOM 601 O O . LYS A 1 97 ? 49.601 20.119 68.967 1.00 26.12 627 LYS A O 1
ATOM 607 N N . GLU A 1 98 ? 50.873 21.825 69.709 1.00 25.09 628 GLU A N 1
ATOM 608 C CA . GLU A 1 98 ? 51.802 20.923 70.377 1.00 27.61 628 GLU A CA 1
ATOM 609 C C . GLU A 1 98 ? 51.135 20.216 71.550 1.00 28.13 628 GLU A C 1
ATOM 610 O O . GLU A 1 98 ? 51.373 19.025 71.776 1.00 28.51 628 GLU A O 1
ATOM 616 N N . ALA A 1 99 ? 50.293 20.930 72.303 1.00 27.56 629 ALA A N 1
ATOM 617 C CA . ALA A 1 99 ? 49.596 20.308 73.425 1.00 25.11 629 ALA A CA 1
ATOM 618 C C . ALA A 1 99 ? 48.625 19.234 72.955 1.00 25.25 629 ALA A C 1
ATOM 619 O O . ALA A 1 99 ? 48.509 18.181 73.590 1.00 27.84 629 ALA A O 1
ATOM 621 N N . LEU A 1 100 ? 47.888 19.495 71.868 1.00 21.11 630 LEU A N 1
ATOM 622 C CA . LEU A 1 100 ? 47.011 18.461 71.303 1.00 23.95 630 LEU A CA 1
ATOM 623 C C . LEU A 1 100 ? 47.809 17.233 70.866 1.00 29.16 630 LEU A C 1
ATOM 624 O O . LEU A 1 100 ? 47.384 16.095 71.096 1.00 21.63 630 LEU A O 1
ATOM 629 N N . MET A 1 101 ? 48.973 17.437 70.241 1.00 23.86 631 MET A N 1
ATOM 630 C CA . MET A 1 101 ? 49.812 16.295 69.880 1.00 24.37 631 MET A CA 1
ATOM 631 C C . MET A 1 101 ? 50.288 15.554 71.123 1.00 24.99 631 MET A C 1
ATOM 632 O O . MET A 1 101 ? 50.392 14.324 71.123 1.00 24.51 631 MET A O 1
ATOM 637 N N . SER A 1 102 ? 50.612 16.288 72.188 1.00 25.87 632 SER A N 1
ATOM 638 C CA . SER A 1 102 ? 51.062 15.627 73.411 1.00 23.01 632 SER A CA 1
ATOM 639 C C . SER A 1 102 ? 49.950 14.786 74.017 1.00 22.71 632 SER A C 1
ATOM 640 O O . SER A 1 102 ? 50.189 13.669 74.491 1.00 25.15 632 SER A O 1
ATOM 643 N N . GLU A 1 103 ? 48.730 15.320 74.031 1.00 22.26 633 GLU A N 1
ATOM 644 C CA . GLU A 1 103 ? 47.586 14.542 74.501 1.00 22.23 633 GLU A CA 1
ATOM 645 C C . GLU A 1 103 ? 47.399 13.287 73.656 1.00 22.95 633 GLU A C 1
ATOM 646 O O . GLU A 1 103 ? 47.135 12.197 74.187 1.00 23.05 633 GLU A O 1
ATOM 652 N N . LEU A 1 104 ? 47.541 13.423 72.330 1.00 22.55 634 LEU A N 1
ATOM 653 C CA . LEU A 1 104 ? 47.479 12.263 71.453 1.00 20.97 634 LEU A CA 1
ATOM 654 C C . LEU A 1 104 ? 48.548 11.240 71.817 1.00 24.40 634 LEU A C 1
ATOM 655 O O . LEU A 1 104 ? 48.273 10.036 71.876 1.00 21.61 634 LEU A O 1
ATOM 660 N N . LYS A 1 105 ? 49.777 11.698 72.065 1.00 21.13 635 LYS A N 1
ATOM 661 C CA . LYS A 1 105 ? 50.853 10.759 72.379 1.00 22.08 635 LYS A CA 1
ATOM 662 C C . LYS A 1 105 ? 50.609 10.064 73.712 1.00 24.36 635 LYS A C 1
ATOM 663 O O . LYS A 1 105 ? 50.944 8.882 73.875 1.00 24.82 635 LYS A O 1
ATOM 669 N N . ILE A 1 106 ? 50.044 10.782 74.685 1.00 22.11 636 ILE A N 1
ATOM 670 C CA . ILE A 1 106 ? 49.733 10.155 75.969 1.00 23.36 636 ILE A CA 1
ATOM 671 C C . ILE A 1 106 ? 48.701 9.053 75.783 1.00 24.27 636 ILE A C 1
ATOM 672 O O . ILE A 1 106 ? 48.839 7.950 76.328 1.00 25.35 636 ILE A O 1
ATOM 677 N N . MET A 1 107 ? 47.636 9.338 75.028 1.00 21.53 637 MET A N 1
ATOM 678 C CA . MET A 1 107 ? 46.626 8.306 74.802 1.00 21.86 637 MET A CA 1
ATOM 679 C C . MET A 1 107 ? 47.223 7.078 74.129 1.00 23.79 637 MET A C 1
ATOM 680 O O . MET A 1 107 ? 46.889 5.944 74.493 1.00 32.75 637 MET A O 1
ATOM 685 N N . SER A 1 108 ? 48.105 7.277 73.147 1.00 23.08 638 SER A N 1
ATOM 686 C CA . SER A 1 108 ? 48.754 6.132 72.516 1.00 25.16 638 SER A CA 1
ATOM 687 C C . SER A 1 108 ? 49.655 5.386 73.499 1.00 35.82 638 SER A C 1
ATOM 688 O O . SER A 1 108 ? 49.744 4.153 73.459 1.00 35.39 638 SER A O 1
ATOM 691 N N . HIS A 1 109 ? 50.302 6.112 74.407 1.00 26.43 639 HIS A N 1
ATOM 692 C CA . HIS A 1 109 ? 51.199 5.485 75.369 1.00 30.08 639 HIS A CA 1
ATOM 693 C C . HIS A 1 109 ? 50.439 4.590 76.343 1.00 35.14 639 HIS A C 1
ATOM 694 O O . HIS A 1 109 ? 50.927 3.518 76.719 1.00 30.26 639 HIS A O 1
ATOM 701 N N . LEU A 1 110 ? 49.231 5.000 76.745 1.00 28.15 640 LEU A N 1
ATOM 702 C CA . LEU A 1 110 ? 48.555 4.358 77.867 1.00 26.00 640 LEU A CA 1
ATOM 703 C C . LEU A 1 110 ? 47.959 3.006 77.501 1.00 27.23 640 LEU A C 1
ATOM 704 O O . LEU A 1 110 ? 47.865 2.127 78.367 1.00 27.51 640 LEU A O 1
ATOM 709 N N . GLY A 1 111 ? 47.549 2.816 76.250 1.00 27.25 641 GLY A N 1
ATOM 710 C CA . GLY A 1 111 ? 46.821 1.616 75.882 1.00 23.13 641 GLY A CA 1
ATOM 711 C C . GLY A 1 111 ? 45.329 1.749 76.137 1.00 27.45 641 GLY A C 1
ATOM 712 O O . GLY A 1 111 ? 44.824 2.772 76.612 1.00 25.58 641 GLY A O 1
ATOM 713 N N . GLN A 1 112 ? 44.603 0.679 75.828 1.00 21.62 642 GLN A N 1
ATOM 714 C CA . GLN A 1 112 ? 43.145 0.706 75.850 1.00 19.77 642 GLN A CA 1
ATOM 715 C C . GLN A 1 112 ? 42.578 0.001 77.081 1.00 23.72 642 GLN A C 1
ATOM 716 O O . GLN A 1 112 ? 43.173 -0.935 77.622 1.00 24.41 642 GLN A O 1
ATOM 722 N N . HIS A 1 113 ? 41.396 0.456 77.498 1.00 19.52 643 HIS A N 1
ATOM 723 C CA . HIS A 1 113 ? 40.654 -0.134 78.602 1.00 18.06 643 HIS A CA 1
ATOM 724 C C . HIS A 1 113 ? 39.161 0.110 78.411 1.00 19.28 643 HIS A C 1
ATOM 725 O O . HIS A 1 113 ? 38.743 1.147 77.885 1.00 20.41 643 HIS A O 1
ATOM 732 N N . GLU A 1 114 ? 38.357 -0.846 78.873 1.00 19.42 644 GLU A N 1
ATOM 733 C CA . GLU A 1 114 ? 36.912 -0.732 78.714 1.00 20.68 644 GLU A CA 1
ATOM 734 C C . GLU A 1 114 ? 36.332 0.517 79.376 1.00 23.70 644 GLU A C 1
ATOM 735 O O . GLU A 1 114 ? 35.310 1.040 78.913 1.00 22.11 644 GLU A O 1
ATOM 741 N N . ASN A 1 115 ? 36.929 0.997 80.467 1.00 18.37 645 ASN A N 1
ATOM 742 C CA . ASN A 1 115 ? 36.335 2.089 81.230 1.00 17.24 645 ASN A CA 1
ATOM 743 C C . ASN A 1 115 ? 37.079 3.408 81.059 1.00 18.91 645 ASN A C 1
ATOM 744 O O . ASN A 1 115 ? 36.993 4.288 81.915 1.00 19.94 645 ASN A O 1
ATOM 749 N N . ILE A 1 116 ? 37.781 3.571 79.940 1.00 17.25 646 ILE A N 1
ATOM 750 C CA . ILE A 1 116 ? 38.230 4.885 79.499 1.00 19.31 646 ILE A CA 1
ATOM 751 C C . ILE A 1 116 ? 37.677 5.147 78.101 1.00 18.45 646 ILE A C 1
ATOM 752 O O . ILE A 1 116 ? 37.243 4.236 77.386 1.00 20.64 646 ILE A O 1
ATOM 757 N N . VAL A 1 117 ? 37.651 6.423 77.729 1.00 17.73 647 VAL A N 1
ATOM 758 C CA . VAL A 1 117 ? 37.255 6.789 76.372 1.00 16.53 647 VAL A CA 1
ATOM 759 C C . VAL A 1 117 ? 38.486 6.591 75.496 1.00 21.69 647 VAL A C 1
ATOM 760 O O . VAL A 1 117 ? 39.485 7.299 75.643 1.00 23.42 647 VAL A O 1
ATOM 764 N N . ASN A 1 118 ? 38.437 5.598 74.610 1.00 17.71 648 ASN A N 1
ATOM 765 C CA . ASN A 1 118 ? 39.637 5.106 73.947 1.00 20.65 648 ASN A CA 1
ATOM 766 C C . ASN A 1 118 ? 39.963 5.867 72.671 1.00 21.82 648 ASN A C 1
ATOM 767 O O . ASN A 1 118 ? 39.080 6.330 71.943 1.00 20.71 648 ASN A O 1
ATOM 772 N N . LEU A 1 119 ? 41.259 5.974 72.414 1.00 18.25 649 LEU A N 1
ATOM 773 C CA . LEU A 1 119 ? 41.757 6.437 71.125 1.00 18.78 649 LEU A CA 1
ATOM 774 C C . LEU A 1 119 ? 41.448 5.402 70.050 1.00 20.57 649 LEU A C 1
ATOM 775 O O . LEU A 1 119 ? 41.643 4.196 70.260 1.00 21.84 649 LEU A O 1
ATOM 780 N N . LEU A 1 120 ? 40.949 5.874 68.895 1.00 15.76 650 LEU A N 1
ATOM 781 C CA . LEU A 1 120 ? 40.712 5.018 67.738 1.00 17.08 650 LEU A CA 1
ATOM 782 C C . LEU A 1 120 ? 41.579 5.352 66.539 1.00 22.74 650 LEU A C 1
ATOM 783 O O . LEU A 1 120 ? 41.780 4.477 65.687 1.00 22.89 650 LEU A O 1
ATOM 788 N N . GLY A 1 121 ? 42.078 6.575 66.439 1.00 21.48 651 GLY A N 1
ATOM 789 C CA . GLY A 1 121 ? 42.879 6.980 65.300 1.00 22.00 651 GLY A CA 1
ATOM 790 C C . GLY A 1 121 ? 43.194 8.455 65.386 1.00 19.25 651 GLY A C 1
ATOM 791 O O . GLY A 1 121 ? 42.740 9.162 66.293 1.00 20.28 651 GLY A O 1
ATOM 792 N N . ALA A 1 122 ? 43.990 8.916 64.424 1.00 18.43 652 ALA A N 1
ATOM 793 C CA . ALA A 1 122 ? 44.351 10.323 64.391 1.00 18.63 652 ALA A CA 1
ATOM 794 C C . ALA A 1 122 ? 44.658 10.730 62.961 1.00 20.56 652 ALA A C 1
ATOM 795 O O . ALA A 1 122 ? 45.034 9.900 62.127 1.00 23.05 652 ALA A O 1
ATOM 797 N N . CYS A 1 123 ? 44.485 12.022 62.688 1.00 20.56 653 CYS A N 1
ATOM 798 C CA . CYS A 1 123 ? 44.867 12.618 61.407 1.00 21.99 653 CYS A CA 1
ATOM 799 C C . CYS A 1 123 ? 45.925 13.663 61.716 1.00 24.06 653 CYS A C 1
ATOM 800 O O . CYS A 1 123 ? 45.625 14.696 62.322 1.00 27.17 653 CYS A O 1
ATOM 803 N N . THR A 1 124 ? 47.169 13.376 61.347 1.00 26.73 654 THR A N 1
ATOM 804 C CA . THR A 1 124 ? 48.256 14.279 61.671 1.00 23.19 654 THR A CA 1
ATOM 805 C C . THR A 1 124 ? 48.934 14.846 60.439 1.00 35.45 654 THR A C 1
ATOM 806 O O . THR A 1 124 ? 49.688 15.812 60.566 1.00 37.67 654 THR A O 1
ATOM 810 N N . HIS A 1 125 ? 48.662 14.303 59.256 1.00 31.86 655 HIS A N 1
ATOM 811 C CA . HIS A 1 125 ? 49.217 14.798 58.005 1.00 39.48 655 HIS A CA 1
ATOM 812 C C . HIS A 1 125 ? 48.129 15.474 57.185 1.00 37.08 655 HIS A C 1
ATOM 813 O O . HIS A 1 125 ? 46.947 15.136 57.293 1.00 37.90 655 HIS A O 1
ATOM 820 N N . GLY A 1 126 ? 48.541 16.422 56.345 1.00 37.94 656 GLY A N 1
ATOM 821 C CA . GLY A 1 126 ? 47.637 16.993 55.371 1.00 31.77 656 GLY A CA 1
ATOM 822 C C . GLY A 1 126 ? 46.620 17.964 55.914 1.00 35.96 656 GLY A C 1
ATOM 823 O O . GLY A 1 126 ? 45.622 18.232 55.237 1.00 35.80 656 GLY A O 1
ATOM 824 N N . GLY A 1 127 ? 46.830 18.494 57.111 1.00 29.46 657 GLY A N 1
ATOM 825 C CA . GLY A 1 127 ? 45.903 19.426 57.699 1.00 30.56 657 GLY A CA 1
ATOM 826 C C . GLY A 1 127 ? 46.077 19.483 59.202 1.00 24.35 657 GLY A C 1
ATOM 827 O O . GLY A 1 127 ? 47.038 18.946 59.760 1.00 31.68 657 GLY A O 1
ATOM 828 N N . PRO A 1 128 ? 45.143 20.133 59.886 1.00 27.33 658 PRO A N 1
ATOM 829 C CA . PRO A 1 128 ? 45.229 20.217 61.350 1.00 30.34 658 PRO A CA 1
ATOM 830 C C . PRO A 1 128 ? 45.083 18.846 61.992 1.00 28.70 658 PRO A C 1
ATOM 831 O O . PRO A 1 128 ? 44.476 17.929 61.441 1.00 25.15 658 PRO A O 1
ATOM 835 N N . VAL A 1 129 ? 45.642 18.725 63.193 1.00 26.35 659 VAL A N 1
ATOM 836 C CA . VAL A 1 129 ? 45.603 17.464 63.918 1.00 24.79 659 VAL A CA 1
ATOM 837 C C . VAL A 1 129 ? 44.180 17.174 64.378 1.00 21.18 659 VAL A C 1
ATOM 838 O O . VAL A 1 129 ? 43.539 18.005 65.039 1.00 23.97 659 VAL A O 1
ATOM 842 N N . LEU A 1 130 ? 43.691 15.975 64.062 1.00 21.55 660 LEU A N 1
ATOM 843 C CA . LEU A 1 130 ? 42.389 15.489 64.511 1.00 18.97 660 LEU A CA 1
ATOM 844 C C . LEU A 1 130 ? 42.614 14.246 65.357 1.00 22.28 660 LEU A C 1
ATOM 845 O O . LEU A 1 130 ? 43.336 13.338 64.938 1.00 22.90 660 LEU A O 1
ATOM 850 N N . VAL A 1 131 ? 42.012 14.192 66.545 1.00 19.71 661 VAL A N 1
ATOM 851 C CA . VAL A 1 131 ? 42.140 13.025 67.417 1.00 20.00 661 VAL A CA 1
ATOM 852 C C . VAL A 1 131 ? 40.789 12.326 67.444 1.00 20.25 661 VAL A C 1
ATOM 853 O O . VAL A 1 131 ? 39.790 12.920 67.856 1.00 21.38 661 VAL A O 1
ATOM 857 N N . ILE A 1 132 ? 40.758 11.066 67.012 1.00 20.58 662 ILE A N 1
ATOM 858 C CA . ILE A 1 132 ? 39.516 10.305 66.884 1.00 18.42 662 ILE A CA 1
ATOM 859 C C . ILE A 1 132 ? 39.393 9.369 68.080 1.00 18.72 662 ILE A C 1
ATOM 860 O O . ILE A 1 132 ? 40.282 8.544 68.325 1.00 20.65 662 ILE A O 1
ATOM 865 N N . THR A 1 133 ? 38.289 9.487 68.819 1.00 18.67 663 THR A N 1
ATOM 866 C CA . THR A 1 133 ? 38.027 8.651 69.981 1.00 15.40 663 THR A CA 1
ATOM 867 C C . THR A 1 133 ? 36.673 7.970 69.838 1.00 20.82 663 THR A C 1
ATOM 868 O O . THR A 1 133 ? 35.867 8.309 68.971 1.00 17.86 663 THR A O 1
ATOM 872 N N . GLU A 1 134 ? 36.423 7.010 70.728 1.00 20.30 664 GLU A N 1
ATOM 873 C CA . GLU A 1 134 ? 35.098 6.428 70.860 1.00 18.33 664 GLU A CA 1
ATOM 874 C C . GLU A 1 134 ? 34.047 7.509 71.072 1.00 21.42 664 GLU A C 1
ATOM 875 O O . GLU A 1 134 ? 34.263 8.473 71.810 1.00 22.73 664 GLU A O 1
ATOM 881 N N . TYR A 1 135 ? 32.883 7.314 70.464 1.00 18.14 665 TYR A N 1
ATOM 882 C CA . TYR A 1 135 ? 31.696 8.115 70.739 1.00 18.02 665 TYR A CA 1
ATOM 883 C C . TYR A 1 135 ? 30.839 7.428 71.794 1.00 18.22 665 TYR A C 1
ATOM 884 O O . TYR A 1 135 ? 30.535 6.237 71.668 1.00 20.97 665 TYR A O 1
ATOM 893 N N . CYS A 1 136 ? 30.424 8.183 72.814 1.00 19.72 666 CYS A N 1
ATOM 894 C CA . CYS A 1 136 ? 29.645 7.650 73.928 1.00 18.49 666 CYS A CA 1
ATOM 895 C C . CYS A 1 136 ? 28.224 8.185 73.821 1.00 16.27 666 CYS A C 1
ATOM 896 O O . CYS A 1 136 ? 27.990 9.391 73.956 1.00 21.80 666 CYS A O 1
ATOM 899 N N . THR A 1 137 ? 27.274 7.274 73.603 1.00 20.65 667 THR A N 1
ATOM 900 C CA . THR A 1 137 ? 25.965 7.677 73.104 1.00 25.33 667 THR A CA 1
ATOM 901 C C . THR A 1 137 ? 25.156 8.484 74.110 1.00 25.42 667 THR A C 1
ATOM 902 O O . THR A 1 137 ? 24.293 9.270 73.698 1.00 27.32 667 THR A O 1
ATOM 906 N N . TYR A 1 138 ? 25.401 8.331 75.416 1.00 18.51 668 TYR A N 1
ATOM 907 C CA . TYR A 1 138 ? 24.541 8.977 76.399 1.00 23.56 668 TYR A CA 1
ATOM 908 C C . TYR A 1 138 ? 25.149 10.236 77.003 1.00 24.23 668 TYR A C 1
ATOM 909 O O . TYR A 1 138 ? 24.520 10.849 77.868 1.00 22.34 668 TYR A O 1
ATOM 918 N N . GLY A 1 139 ? 26.328 10.668 76.543 1.00 21.07 669 GLY A N 1
ATOM 919 C CA . GLY A 1 139 ? 26.878 11.932 77.018 1.00 20.39 669 GLY A CA 1
ATOM 920 C C . GLY A 1 139 ? 27.463 11.828 78.423 1.00 20.69 669 GLY A C 1
ATOM 921 O O . GLY A 1 139 ? 27.751 10.746 78.915 1.00 18.52 669 GLY A O 1
ATOM 922 N N . ASP A 1 140 ? 27.647 12.981 79.068 1.00 20.03 670 ASP A N 1
ATOM 923 C CA . ASP A 1 140 ? 28.349 12.982 80.348 1.00 17.44 670 ASP A CA 1
ATOM 924 C C . ASP A 1 140 ? 27.439 12.541 81.483 1.00 21.20 670 ASP A C 1
ATOM 925 O O . ASP A 1 140 ? 26.222 12.745 81.462 1.00 19.27 670 ASP A O 1
ATOM 930 N N . LEU A 1 141 ? 28.077 11.942 82.491 1.00 17.77 671 LEU A N 1
ATOM 931 C CA . LEU A 1 141 ? 27.387 11.374 83.640 1.00 19.68 671 LEU A CA 1
ATOM 932 C C . LEU A 1 141 ? 26.666 12.436 84.464 1.00 20.09 671 LEU A C 1
ATOM 933 O O . LEU A 1 141 ? 25.572 12.193 84.985 1.00 19.29 671 LEU A O 1
ATOM 938 N N . LEU A 1 142 ? 27.263 13.616 84.609 1.00 19.79 672 LEU A N 1
ATOM 939 C CA . LEU A 1 142 ? 26.631 14.641 85.431 1.00 20.28 672 LEU A CA 1
ATOM 940 C C . LEU A 1 142 ? 25.286 15.063 84.855 1.00 20.07 672 LEU A C 1
ATOM 941 O O . LEU A 1 142 ? 24.274 15.091 85.569 1.00 20.36 672 LEU A O 1
ATOM 946 N N . ASN A 1 143 ? 25.252 15.405 83.558 1.00 20.05 673 ASN A N 1
ATOM 947 C CA . ASN A 1 143 ? 23.981 15.776 82.938 1.00 20.37 673 ASN A CA 1
ATOM 948 C C . ASN A 1 143 ? 23.009 14.608 82.946 1.00 22.96 673 ASN A C 1
ATOM 949 O O . ASN A 1 143 ? 21.802 14.795 83.128 1.00 22.89 673 ASN A O 1
ATOM 954 N N . PHE A 1 144 ? 23.516 13.392 82.741 1.00 19.49 674 PHE A N 1
ATOM 955 C CA . PHE A 1 144 ? 22.649 12.215 82.765 1.00 21.02 674 PHE A CA 1
ATOM 956 C C . PHE A 1 144 ? 21.930 12.070 84.108 1.00 22.16 674 PHE A C 1
ATOM 957 O O . PHE A 1 144 ? 20.713 11.849 84.152 1.00 21.27 674 PHE A O 1
ATOM 965 N N . LEU A 1 145 ? 22.679 12.137 85.219 1.00 21.33 675 LEU A N 1
ATOM 966 C CA . LEU A 1 145 ? 22.065 11.992 86.543 1.00 19.53 675 LEU A CA 1
ATOM 967 C C . LEU A 1 145 ? 21.044 13.089 86.804 1.00 19.76 675 LEU A C 1
ATOM 968 O O . LEU A 1 145 ? 19.972 12.829 87.369 1.00 20.42 675 LEU A O 1
ATOM 973 N N . ARG A 1 146 ? 21.367 14.324 86.412 1.00 20.93 676 ARG A N 1
ATOM 974 C CA . ARG A 1 146 ? 20.463 15.445 86.643 1.00 19.91 676 ARG A CA 1
ATOM 975 C C . ARG A 1 146 ? 19.181 15.290 85.836 1.00 23.13 676 ARG A C 1
ATOM 976 O O . ARG A 1 146 ? 18.083 15.519 86.354 1.00 23.80 676 ARG A O 1
ATOM 984 N N . ARG A 1 147 ? 19.302 14.880 84.574 1.00 23.57 677 ARG A N 1
ATOM 985 C CA . ARG A 1 147 ? 18.116 14.684 83.748 1.00 27.25 677 ARG A CA 1
ATOM 986 C C . ARG A 1 147 ? 17.295 13.496 84.231 1.00 24.14 677 ARG A C 1
ATOM 987 O O . ARG A 1 147 ? 16.061 13.557 84.226 1.00 25.15 677 ARG A O 1
ATOM 995 N N . LYS A 1 148 ? 17.953 12.407 84.650 1.00 22.63 678 LYS A N 1
ATOM 996 C CA . LYS A 1 148 ? 17.218 11.271 85.201 1.00 22.58 678 LYS A CA 1
ATOM 997 C C . LYS A 1 148 ? 16.480 11.657 86.476 1.00 25.00 678 LYS A C 1
ATOM 998 O O . LYS A 1 148 ? 15.344 11.223 86.698 1.00 25.67 678 LYS A O 1
ATOM 1004 N N . ALA A 1 149 ? 17.115 12.456 87.340 1.00 22.05 679 ALA A N 1
ATOM 1005 C CA . ALA A 1 149 ? 16.437 12.900 88.551 1.00 22.89 679 ALA A CA 1
ATOM 1006 C C . ALA A 1 149 ? 15.149 13.633 88.203 1.00 23.48 679 ALA A C 1
ATOM 1007 O O . ALA A 1 149 ? 14.095 13.391 88.808 1.00 24.93 679 ALA A O 1
ATOM 1009 N N . GLU A 1 150 ? 15.217 14.527 87.214 1.00 20.99 680 GLU A N 1
ATOM 1010 C CA . GLU A 1 150 ? 14.036 15.279 86.804 1.00 22.03 680 GLU A CA 1
ATOM 1011 C C . GLU A 1 150 ? 12.977 14.359 86.210 1.00 25.3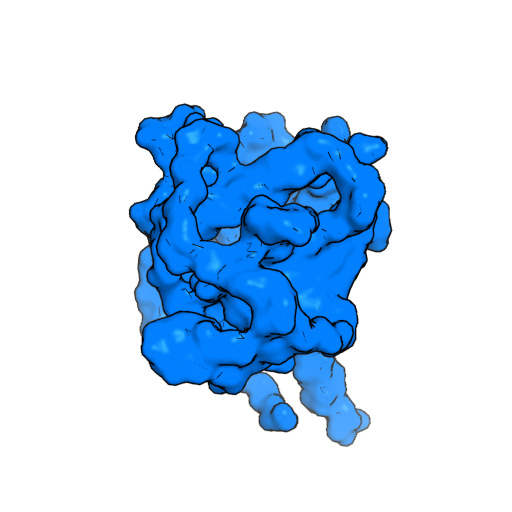7 680 GLU A C 1
ATOM 1012 O O . GLU A 1 150 ? 11.784 14.526 86.482 1.00 27.21 680 GLU A O 1
ATOM 1018 N N . ALA A 1 151 ? 13.399 13.376 85.401 1.00 23.65 681 ALA A N 1
ATOM 1019 C CA . ALA A 1 151 ? 12.456 12.419 84.814 1.00 24.62 681 ALA A CA 1
ATOM 1020 C C . ALA A 1 151 ? 11.754 11.598 85.885 1.00 27.63 681 ALA A C 1
ATOM 1021 O O . ALA A 1 151 ? 10.570 11.266 85.754 1.00 28.94 681 ALA A O 1
ATOM 1023 N N . MET A 1 152 ? 12.468 11.266 86.959 1.00 23.79 682 MET A N 1
ATOM 1024 C CA . MET A 1 152 ? 11.889 10.459 88.026 1.00 19.78 682 MET A CA 1
ATOM 1025 C C . MET A 1 152 ? 10.896 11.249 88.872 1.00 29.97 682 MET A C 1
ATOM 1026 O O . MET A 1 152 ? 9.954 10.667 89.414 1.00 34.87 682 MET A O 1
ATOM 1031 N N . LEU A 1 153 ? 11.097 12.561 89.018 1.00 26.67 683 LEU A N 1
ATOM 1032 C CA . LEU A 1 153 ? 10.151 13.395 89.749 1.00 29.96 683 LEU A CA 1
ATOM 1033 C C . LEU A 1 153 ? 8.913 13.753 88.922 1.00 36.60 683 LEU A C 1
ATOM 1034 O O . LEU A 1 153 ? 7.868 14.074 89.497 1.00 36.95 683 LEU A O 1
ATOM 1039 N N . GLY A 1 154 ? 9.007 13.700 87.597 1.00 35.10 684 GLY A N 1
ATOM 1040 C CA . GLY A 1 154 ? 7.940 14.097 86.697 1.00 40.82 684 GLY A CA 1
ATOM 1041 C C . GLY A 1 154 ? 6.542 13.568 86.989 1.00 46.76 684 GLY A C 1
ATOM 1042 O O . GLY A 1 154 ? 5.577 14.339 87.056 1.00 50.41 6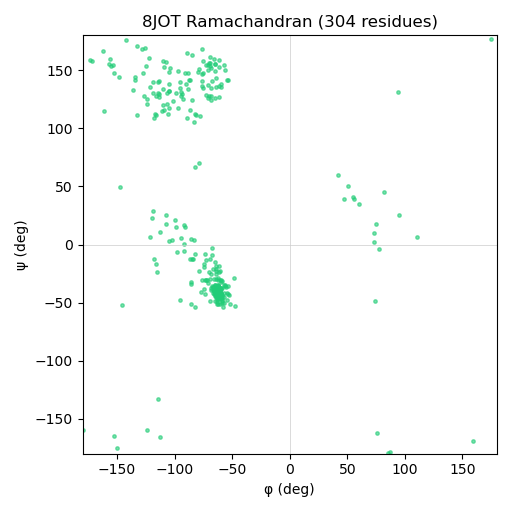84 GLY A O 1
ATOM 1043 N N . PRO A 1 155 ? 6.395 12.246 87.134 1.00 45.42 685 PRO A N 1
ATOM 1044 C CA . PRO A 1 155 ? 5.068 11.677 87.449 1.00 49.14 685 PRO A CA 1
ATOM 1045 C C . PRO A 1 155 ? 4.330 12.363 88.588 1.00 50.82 685 PRO A C 1
ATOM 1046 O O . PRO A 1 155 ? 3.092 12.373 88.589 1.00 47.13 685 PRO A O 1
ATOM 1050 N N . SER A 1 156 ? 5.034 12.940 89.550 1.00 46.52 686 SER A N 1
ATOM 1051 C CA . SER A 1 156 ? 4.372 13.620 90.655 1.00 42.76 686 SER A CA 1
ATOM 1052 C C . SER A 1 156 ? 4.058 15.071 90.307 1.00 40.04 686 SER A C 1
ATOM 1053 O O . SER A 1 156 ? 3.167 15.676 90.911 1.00 34.37 686 SER A O 1
ATOM 1056 N N . GLY A 1 182 ? 15.251 5.559 79.574 1.00 53.50 747 GLY A N 1
ATOM 1057 C CA . GLY A 1 182 ? 13.839 5.557 79.911 1.00 60.34 747 GLY A CA 1
ATOM 1058 C C . GLY A 1 182 ? 13.511 5.110 81.328 1.00 60.49 747 GLY A C 1
ATOM 1059 O O . GLY A 1 182 ? 12.749 5.777 82.031 1.00 58.43 747 GLY A O 1
ATOM 1060 N N . ARG A 1 183 ? 14.089 3.985 81.748 1.00 51.37 748 ARG A N 1
ATOM 1061 C CA . ARG A 1 183 ? 13.770 3.411 83.048 1.00 48.42 748 ARG A CA 1
ATOM 1062 C C . ARG A 1 183 ? 14.305 4.293 84.179 1.00 46.94 748 ARG A C 1
ATOM 1063 O O . ARG A 1 183 ? 15.245 5.068 83.982 1.00 50.77 748 ARG A O 1
ATOM 1065 N N . PRO A 1 184 ? 13.715 4.207 85.369 1.00 38.53 749 PRO A N 1
ATOM 1066 C CA . PRO A 1 184 ? 14.241 4.975 86.499 1.00 46.67 749 PRO A CA 1
ATOM 1067 C C . PRO A 1 184 ? 15.549 4.380 86.985 1.00 39.26 749 PRO A C 1
ATOM 1068 O O . PRO A 1 184 ? 15.821 3.192 86.803 1.00 37.23 749 PRO A O 1
ATOM 1072 N N . LEU A 1 185 ? 16.364 5.223 87.607 1.00 31.81 750 LEU A N 1
ATOM 1073 C CA . LEU A 1 185 ? 17.583 4.729 88.218 1.00 29.69 750 LEU A CA 1
ATOM 1074 C C . LEU A 1 185 ? 17.249 3.918 89.460 1.00 31.68 750 LEU A C 1
ATOM 1075 O O . LEU A 1 185 ? 16.248 4.168 90.141 1.00 32.11 750 LEU A O 1
ATOM 1080 N N . GLU A 1 186 ? 18.106 2.943 89.765 1.00 26.32 751 GLU A N 1
ATOM 1081 C CA . GLU A 1 186 ? 18.093 2.320 91.080 1.00 27.88 751 GLU A CA 1
ATOM 1082 C C . GLU A 1 186 ? 19.506 2.334 91.654 1.00 28.00 751 GLU A C 1
ATOM 1083 O O . GLU A 1 186 ? 20.480 2.627 90.964 1.00 24.45 751 GLU A O 1
ATOM 1089 N N . LEU A 1 187 ? 19.603 2.014 92.943 1.00 26.84 752 LEU A N 1
ATOM 1090 C CA . LEU A 1 187 ? 20.883 2.080 93.639 1.00 25.30 752 LEU A CA 1
ATOM 1091 C C . LEU A 1 187 ? 21.960 1.272 92.926 1.00 27.81 752 LEU A C 1
ATOM 1092 O O . LEU A 1 187 ? 23.110 1.718 92.796 1.00 22.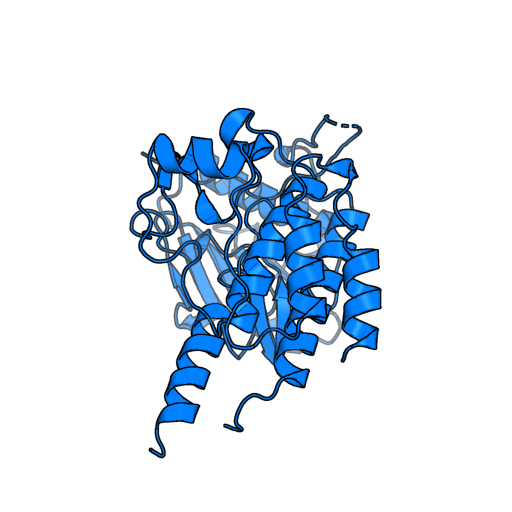57 752 LEU A O 1
ATOM 1097 N N . ARG A 1 188 ? 21.611 0.086 92.435 1.00 24.78 753 ARG A N 1
ATOM 1098 C CA . ARG A 1 188 ? 22.627 -0.734 91.784 1.00 23.84 753 ARG A CA 1
ATOM 1099 C C . ARG A 1 188 ? 23.225 -0.034 90.560 1.00 21.49 753 ARG A C 1
ATOM 1100 O O . ARG A 1 188 ? 24.405 -0.235 90.244 1.00 22.95 753 ARG A O 1
ATOM 1108 N N . ASP A 1 189 ? 22.444 0.804 89.871 1.00 21.71 754 ASP A N 1
ATOM 1109 C CA . ASP A 1 189 ? 22.997 1.575 88.758 1.00 19.87 754 ASP A CA 1
ATOM 1110 C C . ASP A 1 189 ? 24.102 2.518 89.238 1.00 18.74 754 ASP A C 1
ATOM 1111 O O . ASP A 1 189 ? 25.170 2.606 88.622 1.00 21.45 754 ASP A O 1
ATOM 1116 N N . LEU A 1 190 ? 23.846 3.247 90.326 1.00 20.07 755 LEU A N 1
ATOM 1117 C CA . LEU A 1 190 ? 24.851 4.159 90.879 1.00 20.23 755 LEU A CA 1
ATOM 1118 C C . LEU A 1 190 ? 26.109 3.417 91.304 1.00 21.36 755 LEU A C 1
ATOM 1119 O O . LEU A 1 190 ? 27.228 3.910 91.099 1.00 18.86 755 LEU A O 1
ATOM 1124 N N . LEU A 1 191 ? 25.951 2.235 91.911 1.00 18.64 756 LEU A N 1
ATOM 1125 C CA . LEU A 1 191 ? 27.117 1.430 92.271 1.00 18.94 756 LEU A CA 1
ATOM 1126 C C . LEU A 1 191 ? 27.894 0.971 91.041 1.00 18.73 756 LEU A C 1
ATOM 1127 O O . LEU A 1 191 ? 29.134 0.956 91.057 1.00 20.72 756 LEU A O 1
ATOM 1132 N N . HIS A 1 192 ? 27.188 0.576 89.971 1.00 21.88 757 HIS A N 1
ATOM 1133 C CA . HIS A 1 192 ? 27.859 0.191 88.730 1.00 18.88 757 HIS A CA 1
ATOM 1134 C C . HIS A 1 192 ? 28.668 1.345 88.151 1.00 20.17 757 HIS A C 1
ATOM 1135 O O . HIS A 1 192 ? 29.836 1.171 87.785 1.00 22.28 757 HIS A O 1
ATOM 1142 N N . PHE A 1 193 ? 28.044 2.521 88.006 1.00 20.04 758 PHE A N 1
ATOM 1143 C CA . PHE A 1 193 ? 28.778 3.679 87.491 1.00 17.36 758 PHE A CA 1
ATOM 1144 C C . PHE A 1 193 ? 30.027 3.916 88.326 1.00 19.60 758 PHE A C 1
ATOM 1145 O O . PHE A 1 193 ? 31.121 4.142 87.797 1.00 20.35 758 PHE A O 1
ATOM 1153 N N . SER A 1 194 ? 29.859 3.904 89.647 1.00 19.68 759 SER A N 1
ATOM 1154 C CA . SER A 1 194 ? 30.983 4.139 90.541 1.00 18.78 759 SER A CA 1
ATOM 1155 C C . SER A 1 194 ? 32.059 3.083 90.355 1.00 19.51 759 SER A C 1
ATOM 1156 O O . SER A 1 194 ? 33.254 3.397 90.309 1.00 18.70 759 SER A O 1
ATOM 1159 N N . SER A 1 195 ? 31.652 1.813 90.275 1.00 17.46 760 SER A N 1
ATOM 1160 C CA . SER A 1 195 ? 32.626 0.734 90.105 1.00 18.43 760 SER A CA 1
ATOM 1161 C C . SER A 1 195 ? 33.370 0.858 88.784 1.00 22.07 760 SER A C 1
ATOM 1162 O O . SER A 1 195 ? 34.579 0.615 88.713 1.00 20.57 760 SER A O 1
ATOM 1165 N N . GLN A 1 196 ? 32.649 1.220 87.721 1.00 18.54 761 GLN A N 1
ATOM 1166 C CA . GLN A 1 196 ? 33.254 1.314 86.394 1.00 16.31 761 GLN A CA 1
ATOM 1167 C C . GLN A 1 196 ? 34.270 2.451 86.326 1.00 18.47 761 GLN A C 1
ATOM 1168 O O . GLN A 1 196 ? 35.362 2.288 85.761 1.00 19.38 761 GLN A O 1
ATOM 1174 N N . VAL A 1 197 ? 33.944 3.602 86.917 1.00 19.47 762 VAL A N 1
ATOM 1175 C CA . VAL A 1 197 ? 34.915 4.695 86.981 1.00 19.49 762 VAL A CA 1
ATOM 1176 C C . VAL A 1 197 ? 36.143 4.285 87.782 1.00 19.10 762 VAL A C 1
ATOM 1177 O O . VAL A 1 197 ? 37.279 4.569 87.388 1.00 18.28 762 VAL A O 1
ATOM 1181 N N . ALA A 1 198 ? 35.938 3.623 88.928 1.00 17.14 763 ALA A N 1
ATOM 1182 C CA . ALA A 1 198 ? 37.080 3.159 89.713 1.00 19.13 763 ALA A CA 1
ATOM 1183 C C . ALA A 1 198 ? 37.966 2.205 88.918 1.00 19.26 763 ALA A C 1
ATOM 1184 O O . ALA A 1 198 ? 39.196 2.238 89.062 1.00 18.83 763 ALA A O 1
ATOM 1186 N N . GLN A 1 199 ? 37.392 1.349 88.097 1.00 18.66 764 GLN A N 1
ATOM 1187 C CA . GLN A 1 199 ? 38.186 0.450 87.273 1.00 18.50 764 GLN A CA 1
ATOM 1188 C C . GLN A 1 199 ? 39.016 1.197 86.247 1.00 18.86 764 GLN A C 1
ATOM 1189 O O . GLN A 1 199 ? 40.158 0.871 86.024 1.00 20.46 764 GLN A O 1
ATOM 1195 N N . GLY A 1 200 ? 38.402 2.176 85.594 1.00 19.76 765 GLY A N 1
ATOM 1196 C CA . GLY A 1 200 ? 39.156 2.980 84.646 1.00 20.09 765 GLY A CA 1
ATOM 1197 C C . GLY A 1 200 ? 40.296 3.724 85.307 1.00 16.52 765 GLY A C 1
ATOM 1198 O O . GLY A 1 200 ? 41.391 3.833 84.746 1.00 19.44 765 GLY A O 1
ATOM 1199 N N . MET A 1 201 ? 40.047 4.267 86.500 1.00 17.39 766 MET A N 1
ATOM 1200 C CA . MET A 1 201 ? 41.094 4.959 87.244 1.00 19.42 766 MET A CA 1
ATOM 1201 C C . MET A 1 201 ? 42.167 3.987 87.711 1.00 20.27 766 MET A C 1
ATOM 1202 O O . MET A 1 201 ? 43.354 4.334 87.718 1.00 20.83 766 MET A O 1
ATOM 1207 N N . ALA A 1 202 ? 41.775 2.758 88.079 1.00 19.72 767 ALA A N 1
ATOM 1208 C CA . ALA A 1 202 ? 42.777 1.762 88.452 1.00 20.81 767 ALA A CA 1
ATOM 1209 C C . ALA A 1 202 ? 43.665 1.430 87.263 1.00 24.03 767 ALA A C 1
ATOM 1210 O O . ALA A 1 202 ? 44.872 1.205 87.422 1.00 20.62 767 ALA A O 1
ATOM 1212 N N . PHE A 1 203 ? 43.087 1.420 86.057 1.00 19.20 768 PHE A N 1
ATOM 1213 C CA . PHE A 1 203 ? 43.891 1.233 84.851 1.00 18.51 768 PHE A CA 1
ATOM 1214 C C . PHE A 1 203 ? 44.883 2.378 84.679 1.00 18.50 768 PHE A C 1
ATOM 1215 O O . PHE A 1 203 ? 46.083 2.149 84.484 1.00 23.09 768 PHE A O 1
ATOM 1223 N N . LEU A 1 204 ? 44.407 3.626 84.775 1.00 20.92 769 LEU A N 1
ATOM 1224 C CA . LEU A 1 204 ? 45.302 4.772 84.608 1.00 19.99 769 LEU A CA 1
ATOM 1225 C C . LEU A 1 204 ? 46.421 4.753 85.643 1.00 21.18 769 LEU A C 1
ATOM 1226 O O . LEU A 1 204 ? 47.600 4.939 85.306 1.00 21.03 769 LEU A O 1
ATOM 1231 N N . ALA A 1 205 ? 46.067 4.509 86.906 1.00 20.02 770 ALA A N 1
ATOM 1232 C CA . ALA A 1 205 ? 47.060 4.427 87.973 1.00 23.19 770 ALA A CA 1
ATOM 1233 C C . ALA A 1 205 ? 48.086 3.333 87.700 1.00 27.46 770 ALA A C 1
ATOM 1234 O O . ALA A 1 205 ? 49.277 3.496 87.996 1.00 24.53 770 ALA A O 1
ATOM 1236 N N . SER A 1 206 ? 47.644 2.211 87.129 1.00 22.94 771 SER A N 1
ATOM 1237 C CA . SER A 1 206 ? 48.555 1.117 86.806 1.00 24.12 771 SER A CA 1
ATOM 1238 C C . SER A 1 206 ? 49.551 1.492 85.722 1.00 31.92 771 SER A C 1
ATOM 1239 O O . SER A 1 206 ? 50.596 0.835 85.596 1.00 27.93 771 SER A O 1
ATOM 1242 N N . LYS A 1 207 ? 49.247 2.515 84.926 1.00 27.00 772 LYS A N 1
ATOM 1243 C CA . LYS A 1 207 ? 50.166 3.036 83.928 1.00 31.58 772 LYS A CA 1
ATOM 1244 C C . LYS A 1 207 ? 50.898 4.276 84.416 1.00 27.06 772 LYS A C 1
ATOM 1245 O O . LYS A 1 207 ? 51.481 5.003 83.602 1.00 28.26 772 LYS A O 1
ATOM 1251 N N . ASN A 1 208 ? 50.864 4.536 85.728 1.00 25.30 773 ASN A N 1
ATOM 1252 C CA . ASN A 1 208 ? 51.510 5.695 86.345 1.00 32.08 773 ASN A CA 1
ATOM 1253 C C . ASN A 1 208 ? 50.963 7.007 85.795 1.00 31.63 773 ASN A C 1
ATOM 1254 O O . ASN A 1 208 ? 51.691 7.993 85.671 1.00 28.70 773 ASN A O 1
ATOM 1259 N N . CYS A 1 209 ? 49.672 7.040 85.482 1.00 24.71 774 CYS A N 1
ATOM 1260 C CA . CYS A 1 209 ? 49.047 8.209 84.875 1.00 24.67 774 CYS A CA 1
ATOM 1261 C C . CYS A 1 209 ? 48.164 8.925 85.899 1.00 27.15 774 CYS A C 1
ATOM 1262 O O . CYS A 1 209 ? 47.356 8.288 86.585 1.00 26.06 774 CYS A O 1
ATOM 1265 N N . ILE A 1 210 ? 48.336 10.241 86.012 1.00 21.45 775 ILE A N 1
ATOM 1266 C CA . ILE A 1 210 ? 47.549 11.092 86.900 1.00 22.89 775 ILE A CA 1
ATOM 1267 C C . ILE A 1 210 ? 46.567 11.877 86.042 1.00 23.97 775 ILE A C 1
ATOM 1268 O O . ILE A 1 210 ? 46.958 12.482 85.037 1.00 28.33 775 ILE A O 1
ATOM 1273 N N . HIS A 1 211 ? 45.304 11.892 86.456 1.00 21.31 776 HIS A N 1
ATOM 1274 C CA . HIS A 1 211 ? 44.238 12.498 85.668 1.00 22.19 776 HIS A CA 1
ATOM 1275 C C . HIS A 1 211 ? 44.114 13.997 85.936 1.00 25.12 776 HIS A C 1
ATOM 1276 O O . HIS A 1 211 ? 44.076 14.795 84.998 1.00 23.17 776 HIS A O 1
ATOM 1283 N N . ARG A 1 212 ? 44.029 14.388 87.206 1.00 20.43 777 ARG A N 1
ATOM 1284 C CA . ARG A 1 212 ? 44.007 15.767 87.690 1.00 22.08 777 ARG A CA 1
ATOM 1285 C C . ARG A 1 212 ? 42.689 16.506 87.435 1.00 25.95 777 ARG A C 1
ATOM 1286 O O . ARG A 1 212 ? 42.578 17.683 87.822 1.00 24.65 777 ARG A O 1
ATOM 1294 N N . ASP A 1 213 ? 41.674 15.871 86.855 1.00 21.05 778 ASP A N 1
ATOM 1295 C CA . ASP A 1 213 ? 40.356 16.513 86.802 1.00 18.30 778 ASP A CA 1
ATOM 1296 C C . ASP A 1 213 ? 39.255 15.451 86.876 1.00 20.17 778 ASP A C 1
ATOM 1297 O O . ASP A 1 213 ? 38.301 15.450 86.097 1.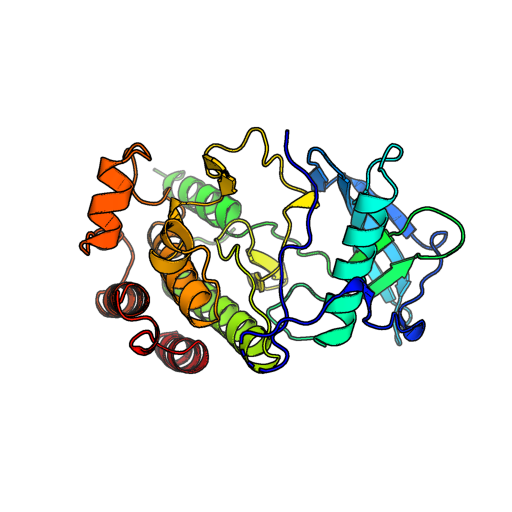00 21.18 778 ASP A O 1
ATOM 1302 N N . VAL A 1 214 ? 39.365 14.543 87.849 1.00 21.01 779 VAL A N 1
ATOM 1303 C CA . VAL A 1 214 ? 38.318 13.554 88.079 1.00 18.56 779 VAL A CA 1
ATOM 1304 C C . VAL A 1 214 ? 37.079 14.263 88.607 1.00 19.00 779 VAL A C 1
ATOM 1305 O O . VAL A 1 214 ? 37.133 14.948 89.636 1.00 18.95 779 VAL A O 1
ATOM 1309 N N . ALA A 1 215 ? 35.955 14.071 87.921 1.00 17.98 780 ALA A N 1
ATOM 1310 C CA . ALA A 1 215 ? 34.671 14.695 88.222 1.00 16.82 780 ALA A CA 1
ATOM 1311 C C . ALA A 1 215 ? 33.632 14.067 87.300 1.00 17.63 780 ALA A C 1
ATOM 1312 O O . ALA A 1 215 ? 33.970 13.536 86.238 1.00 18.87 780 ALA A O 1
ATOM 1314 N N . ALA A 1 216 ? 32.361 14.170 87.699 1.00 17.20 781 ALA A N 1
ATOM 1315 C CA . ALA A 1 216 ? 31.299 13.539 86.924 1.00 17.20 781 ALA A CA 1
ATOM 1316 C C . ALA A 1 216 ? 31.198 14.113 85.518 1.00 20.74 781 ALA A C 1
ATOM 1317 O O . ALA A 1 216 ? 30.783 13.403 84.594 1.00 19.84 781 ALA A O 1
ATOM 1319 N N . ARG A 1 217 ? 31.546 15.392 85.336 1.00 18.58 782 ARG A N 1
ATOM 1320 C CA . ARG A 1 217 ? 31.545 16.019 84.015 1.00 18.82 782 ARG A CA 1
ATOM 1321 C C . ARG A 1 217 ? 32.577 15.411 83.076 1.00 20.90 782 ARG A C 1
ATOM 1322 O O . ARG A 1 217 ? 32.503 15.650 81.862 1.00 21.64 782 ARG A O 1
ATOM 1330 N N . ASN A 1 218 ? 33.541 14.643 83.600 1.00 16.86 783 ASN A N 1
ATOM 1331 C CA . ASN A 1 218 ? 34.534 13.973 82.769 1.00 18.61 783 ASN A CA 1
ATOM 1332 C C . ASN A 1 218 ? 34.318 12.468 82.684 1.00 19.01 783 ASN A C 1
ATOM 1333 O O . ASN A 1 218 ? 35.229 11.732 82.288 1.00 24.71 783 ASN A O 1
ATOM 1338 N N . VAL A 1 219 ? 33.131 11.997 83.029 1.00 17.11 784 VAL A N 1
ATOM 1339 C CA . VAL A 1 219 ? 32.755 10.603 82.838 1.00 18.15 784 VAL A CA 1
ATOM 1340 C C . VAL A 1 219 ? 31.639 10.571 81.813 1.00 17.07 784 VAL A C 1
ATOM 1341 O O . VAL A 1 219 ? 30.671 11.327 81.937 1.00 19.38 784 VAL A O 1
ATOM 1345 N N . LEU A 1 220 ? 31.775 9.719 80.797 1.00 18.28 785 LEU A N 1
ATOM 1346 C CA . LEU A 1 220 ? 30.730 9.551 79.803 1.00 16.42 785 LEU A CA 1
ATOM 1347 C C . LEU A 1 220 ? 30.077 8.182 79.949 1.00 19.57 785 LEU A C 1
ATOM 1348 O O . LEU A 1 220 ? 30.663 7.251 80.503 1.00 20.86 785 LEU A O 1
ATOM 1353 N N . LEU A 1 221 ? 28.847 8.076 79.446 1.00 18.26 786 LEU A N 1
ATOM 1354 C CA . LEU A 1 221 ? 28.102 6.821 79.428 1.00 19.21 786 LEU A CA 1
ATOM 1355 C C . LEU A 1 221 ? 27.925 6.373 77.984 1.00 19.97 786 LEU A C 1
ATOM 1356 O O . LEU A 1 221 ? 27.500 7.160 77.137 1.00 21.57 786 LEU A O 1
ATOM 1361 N N . THR A 1 222 ? 28.268 5.123 77.700 1.00 19.38 787 THR A N 1
ATOM 1362 C CA . THR A 1 222 ? 28.136 4.626 76.338 1.00 24.29 787 THR A CA 1
ATOM 1363 C C . THR A 1 222 ? 27.041 3.562 76.302 1.00 32.11 787 THR A C 1
ATOM 1364 O O . THR A 1 222 ? 26.212 3.468 77.219 1.00 27.96 787 THR A O 1
ATOM 1368 N N . ASN A 1 223 ? 26.998 2.793 75.209 1.00 28.47 788 ASN A N 1
ATOM 1369 C CA . ASN A 1 223 ? 25.979 1.761 75.074 1.00 33.45 788 ASN A CA 1
ATOM 1370 C C . ASN A 1 223 ? 25.998 0.822 76.265 1.00 29.73 788 ASN A C 1
ATOM 1371 O O . ASN A 1 223 ? 27.061 0.457 76.781 1.00 30.37 788 ASN A O 1
ATOM 1376 N N . GLY A 1 224 ? 24.808 0.424 76.687 1.00 31.55 789 GLY A N 1
ATOM 1377 C CA . GLY A 1 224 ? 24.672 -0.324 77.908 1.00 36.73 789 GLY A CA 1
ATOM 1378 C C . GLY A 1 224 ? 24.876 0.511 79.143 1.00 31.95 789 GLY A C 1
ATOM 1379 O O . GLY A 1 224 ? 24.973 -0.052 80.238 1.00 32.77 789 GLY A O 1
ATOM 1380 N N . HIS A 1 225 ? 24.950 1.835 78.994 1.00 26.89 790 HIS A N 1
ATOM 1381 C CA . HIS A 1 225 ? 25.155 2.747 80.120 1.00 26.41 790 HIS A CA 1
ATOM 1382 C C . HIS A 1 225 ? 26.403 2.362 80.912 1.00 31.04 790 HIS A C 1
ATOM 1383 O O . HIS A 1 225 ? 26.415 2.377 82.145 1.00 33.55 790 HIS A O 1
ATOM 1390 N N . VAL A 1 226 ? 27.461 1.992 80.192 1.00 25.77 791 VAL A N 1
ATOM 1391 C CA . VAL A 1 226 ? 28.755 1.707 80.800 1.00 25.28 791 VAL A CA 1
ATOM 1392 C C . VAL A 1 226 ? 29.545 3.008 80.885 1.00 23.17 791 VAL A C 1
ATOM 1393 O O . VAL A 1 226 ? 29.600 3.774 79.921 1.00 23.32 791 VAL A O 1
ATOM 1397 N N . ALA A 1 227 ? 30.145 3.261 82.042 1.00 20.65 792 ALA A N 1
ATOM 1398 C CA . ALA A 1 227 ? 30.846 4.510 82.305 1.00 19.45 792 ALA A CA 1
ATOM 1399 C C . ALA A 1 227 ? 32.294 4.438 81.836 1.00 22.44 792 ALA A C 1
ATOM 1400 O O . ALA A 1 227 ? 32.963 3.410 81.999 1.00 19.33 792 ALA A O 1
ATOM 1402 N N . LYS A 1 228 ? 32.781 5.549 81.276 1.00 17.78 793 LYS A N 1
ATOM 1403 C CA . LYS A 1 228 ? 34.170 5.668 80.839 1.00 17.28 793 LYS A CA 1
ATOM 1404 C C . LYS A 1 228 ? 34.718 7.023 81.267 1.00 20.19 793 LYS A C 1
ATOM 1405 O O . LYS A 1 228 ? 34.061 8.044 81.059 1.00 20.85 793 LYS A O 1
ATOM 1411 N N . ILE A 1 229 ? 35.925 7.036 81.858 1.00 21.22 794 ILE A N 1
ATOM 1412 C CA . ILE A 1 229 ? 36.574 8.283 82.257 1.00 20.02 794 ILE A CA 1
ATOM 1413 C C . ILE A 1 229 ? 37.392 8.833 81.091 1.00 23.31 794 ILE A C 1
ATOM 1414 O O . ILE A 1 229 ? 38.022 8.083 80.336 1.00 22.18 794 ILE A O 1
ATOM 1419 N N . GLY A 1 230 ? 37.373 10.150 80.927 1.00 22.82 795 GLY A N 1
ATOM 1420 C CA . GLY A 1 230 ? 38.220 10.777 79.928 1.00 21.87 795 GLY A CA 1
ATOM 1421 C C . GLY A 1 230 ? 38.545 12.193 80.349 1.00 21.45 795 GLY A C 1
ATOM 1422 O O . GLY A 1 230 ? 38.343 12.567 81.506 1.00 20.17 795 GLY A O 1
ATOM 1423 N N . ASP A 1 231 ? 39.039 13.004 79.427 1.00 23.54 796 ASP A N 1
ATOM 1424 C CA . ASP A 1 231 ? 39.325 14.403 79.718 1.00 25.14 796 ASP A CA 1
ATOM 1425 C C . ASP A 1 231 ? 38.734 15.213 78.580 1.00 25.97 796 ASP A C 1
ATOM 1426 O O . ASP A 1 231 ? 39.210 15.129 77.445 1.00 24.91 796 ASP A O 1
ATOM 1431 N N . PHE A 1 232 ? 37.684 15.973 78.873 1.00 23.18 797 PHE A N 1
ATOM 1432 C CA . PHE A 1 232 ? 36.926 16.642 77.824 1.00 29.26 797 PHE A CA 1
ATOM 1433 C C . PHE A 1 232 ? 36.961 18.149 77.988 1.00 27.02 797 PHE A C 1
ATOM 1434 O O . PHE A 1 232 ? 36.037 18.851 77.573 1.00 25.83 797 PHE A O 1
ATOM 1442 N N . GLY A 1 233 ? 38.048 18.649 78.584 1.00 24.87 798 GLY A N 1
ATOM 1443 C CA . GLY A 1 233 ? 38.206 20.084 78.727 1.00 27.72 798 GLY A CA 1
ATOM 1444 C C . GLY A 1 233 ? 38.073 20.819 77.407 1.00 27.31 798 GLY A C 1
ATOM 1445 O O . GLY A 1 233 ? 37.511 21.910 77.354 1.00 26.94 798 GLY A O 1
ATOM 1446 N N . LEU A 1 234 ? 38.552 20.212 76.314 1.00 23.76 799 LEU A N 1
ATOM 1447 C CA . LEU A 1 234 ? 38.487 20.885 75.018 1.00 23.29 799 LEU A CA 1
ATOM 1448 C C . LEU A 1 234 ? 37.047 21.153 74.594 1.00 25.99 799 LEU A C 1
ATOM 1449 O O . LEU A 1 234 ? 36.779 22.105 73.850 1.00 26.93 799 LEU A O 1
ATOM 1454 N N . ALA A 1 235 ? 36.113 20.317 75.036 1.00 24.11 800 ALA A N 1
ATOM 1455 C CA . ALA A 1 235 ? 34.711 20.449 74.679 1.00 24.47 800 ALA A CA 1
ATOM 1456 C C . ALA A 1 235 ? 33.921 21.229 75.713 1.00 30.50 800 ALA A C 1
ATOM 1457 O O . ALA A 1 235 ? 32.696 21.330 75.598 1.00 30.93 800 ALA A O 1
ATOM 1459 N N . ARG A 1 236 ? 34.598 21.781 76.712 1.00 26.27 801 ARG A N 1
ATOM 1460 C CA . ARG A 1 236 ? 33.959 22.447 77.835 1.00 26.64 801 ARG A CA 1
ATOM 1461 C C . ARG A 1 236 ? 34.297 23.931 77.819 1.00 25.66 801 ARG A C 1
ATOM 1462 O O . ARG A 1 236 ? 35.435 24.325 77.538 1.00 27.95 801 ARG A O 1
ATOM 1470 N N . ASP A 1 237 ? 33.290 24.746 78.130 1.00 30.85 802 ASP A N 1
ATOM 1471 C CA . ASP A 1 237 ? 33.415 26.198 78.238 1.00 24.63 802 ASP A CA 1
ATOM 1472 C C . ASP A 1 237 ? 33.977 26.571 79.617 1.00 31.84 802 ASP A C 1
ATOM 1473 O O . ASP A 1 237 ? 33.313 27.195 80.445 1.00 28.78 802 ASP A O 1
ATOM 1478 N N . ILE A 1 238 ? 35.241 26.195 79.848 1.00 27.02 803 ILE A N 1
ATOM 1479 C CA . ILE A 1 238 ? 35.815 26.310 81.194 1.00 28.74 803 ILE A CA 1
ATOM 1480 C C . ILE A 1 238 ? 35.928 27.766 81.643 1.00 32.63 803 ILE A C 1
ATOM 1481 O O . ILE A 1 238 ? 35.743 28.074 82.829 1.00 26.17 803 ILE A O 1
ATOM 1486 N N . MET A 1 239 ? 36.205 28.688 80.718 1.00 28.77 804 MET A N 1
ATOM 1487 C CA . MET A 1 239 ? 36.365 30.088 81.096 1.00 27.90 804 MET A CA 1
ATOM 1488 C C . MET A 1 239 ? 35.083 30.707 81.652 1.00 24.92 804 MET A C 1
ATOM 1489 O O . MET A 1 239 ? 35.146 31.747 82.311 1.00 28.57 804 MET A O 1
ATOM 1494 N N . ASN A 1 240 ? 33.926 30.104 81.396 1.00 23.47 805 ASN A N 1
ATOM 1495 C CA . ASN A 1 240 ? 32.656 30.610 81.910 1.00 23.60 805 ASN A CA 1
ATOM 1496 C C . ASN A 1 240 ? 31.961 29.592 82.804 1.00 25.45 805 ASN A C 1
ATOM 1497 O O . ASN A 1 240 ? 30.737 29.639 82.948 1.00 24.44 805 ASN A O 1
ATOM 1502 N N . ASP A 1 241 ? 32.722 28.659 83.379 1.00 23.01 806 ASP A N 1
ATOM 1503 C CA . ASP A 1 241 ? 32.197 27.538 84.157 1.00 21.85 806 ASP A CA 1
ATOM 1504 C C . ASP A 1 241 ? 32.447 27.823 85.633 1.00 22.37 806 ASP A C 1
ATOM 1505 O O . ASP A 1 241 ? 33.600 27.950 86.050 1.00 22.22 806 ASP A O 1
ATOM 1510 N N . SER A 1 242 ? 31.373 27.945 86.420 1.00 23.68 807 SER A N 1
ATOM 1511 C CA . SER A 1 242 ? 31.529 28.290 87.834 1.00 21.02 807 SER A CA 1
ATOM 1512 C C . SER A 1 242 ? 32.199 27.188 88.651 1.00 23.05 807 SER A C 1
ATOM 1513 O O . SER A 1 242 ? 32.532 27.421 89.818 1.00 23.36 807 SER A O 1
ATOM 1516 N N . ASN A 1 243 ? 32.396 26.003 88.080 1.00 22.90 808 ASN A N 1
ATOM 1517 C CA . ASN A 1 243 ? 33.071 24.924 88.793 1.00 24.71 808 ASN A CA 1
ATOM 1518 C C . ASN A 1 243 ? 34.584 25.048 88.739 1.00 26.37 808 ASN A C 1
ATOM 1519 O O . ASN A 1 243 ? 35.284 24.297 89.430 1.00 23.68 808 ASN A O 1
ATOM 1524 N N . TYR A 1 244 ? 35.101 25.976 87.942 1.00 21.80 809 TYR A N 1
ATOM 1525 C CA . TYR A 1 244 ? 36.525 26.264 87.875 1.00 20.79 809 TYR A CA 1
ATOM 1526 C C . TYR A 1 244 ? 36.746 27.667 88.426 1.00 27.78 809 TYR A C 1
ATOM 1527 O O . TYR A 1 244 ? 36.105 28.627 87.986 1.00 30.60 809 TYR A O 1
ATOM 1536 N N . ILE A 1 245 ? 37.640 27.771 89.386 1.00 23.54 810 ILE A N 1
ATOM 1537 C CA . ILE A 1 245 ? 37.907 29.004 90.115 1.00 26.62 810 ILE A CA 1
ATOM 1538 C C . ILE A 1 245 ? 39.216 29.593 89.614 1.00 33.85 810 ILE A C 1
ATOM 1539 O O . ILE A 1 245 ? 40.193 28.866 89.414 1.00 34.00 810 ILE A O 1
ATOM 1544 N N . VAL A 1 246 ? 39.253 30.914 89.431 1.00 39.73 811 VAL A N 1
ATOM 1545 C CA . VAL A 1 246 ? 40.523 31.583 89.166 1.00 46.05 811 VAL A CA 1
ATOM 1546 C C . VAL A 1 246 ? 41.389 31.518 90.418 1.00 49.73 811 VAL A C 1
ATOM 1547 O O . VAL A 1 246 ? 40.946 31.875 91.518 1.00 58.85 811 VAL A O 1
ATOM 1551 N N . LYS A 1 247 ? 42.626 31.048 90.264 1.00 56.18 812 LYS A N 1
ATOM 1552 C CA . LYS A 1 247 ? 43.524 30.912 91.411 1.00 62.77 812 LYS A CA 1
ATOM 1553 C C . LYS A 1 247 ? 44.947 30.821 90.887 1.00 66.88 812 LYS A C 1
ATOM 1554 O O . LYS A 1 247 ? 45.285 29.867 90.179 1.00 70.15 812 LYS A O 1
ATOM 1560 N N . GLY A 1 248 ? 45.770 31.814 91.212 1.00 75.75 813 GLY A N 1
ATOM 1561 C CA . GLY A 1 248 ? 47.152 31.844 90.762 1.00 80.08 813 GLY A CA 1
ATOM 1562 C C . GLY A 1 248 ? 47.339 32.187 89.294 1.00 68.93 813 GLY A C 1
ATOM 1563 O O . GLY A 1 248 ? 46.392 32.167 88.509 1.00 74.60 813 GLY A O 1
ATOM 1564 N N . ALA A 1 250 ? 45.377 30.556 85.957 1.00 62.35 815 ALA A N 1
ATOM 1565 C CA . ALA A 1 250 ? 44.930 29.180 86.153 1.00 50.69 815 ALA A CA 1
ATOM 1566 C C . ALA A 1 250 ? 43.481 29.127 86.623 1.00 48.87 815 ALA A C 1
ATOM 1567 O O . ALA A 1 250 ? 43.087 29.834 87.552 1.00 54.12 815 ALA A O 1
ATOM 1569 N N . ARG A 1 251 ? 42.691 28.286 85.966 1.00 34.48 816 ARG A N 1
ATOM 1570 C CA . ARG A 1 251 ? 41.333 27.985 86.389 1.00 35.15 816 ARG A CA 1
ATOM 1571 C C . ARG A 1 251 ? 41.290 26.551 86.883 1.00 26.78 816 ARG A C 1
ATOM 1572 O O . ARG A 1 251 ? 41.499 25.615 86.108 1.00 29.42 816 ARG A O 1
ATOM 1580 N N . LEU A 1 252 ? 41.019 26.392 88.173 1.00 28.85 817 LEU A N 1
ATOM 1581 C CA . LEU A 1 252 ? 41.196 25.126 88.848 1.00 23.18 817 LEU A CA 1
ATOM 1582 C C . LEU A 1 252 ? 39.870 24.626 89.402 1.00 19.77 817 LEU A C 1
ATOM 1583 O O . LEU A 1 252 ? 39.097 25.413 89.961 1.00 22.57 817 LEU A O 1
ATOM 1588 N N . PRO A 1 253 ? 39.604 23.326 89.306 1.00 21.94 818 PRO A N 1
ATOM 1589 C CA . PRO A 1 253 ? 38.384 22.725 89.893 1.00 21.47 818 PRO A CA 1
ATOM 1590 C C . PRO A 1 253 ? 38.538 22.519 91.395 1.00 19.23 818 PRO A C 1
ATOM 1591 O O . PRO A 1 253 ? 38.632 21.394 91.886 1.00 19.81 818 PRO A O 1
ATOM 1595 N N . VAL A 1 254 ? 38.556 23.636 92.138 1.00 19.39 819 VAL A N 1
ATOM 1596 C CA . VAL A 1 254 ? 39.025 23.635 93.524 1.00 20.50 819 VAL A CA 1
ATOM 1597 C C . VAL A 1 254 ? 38.179 22.723 94.412 1.00 18.92 819 VAL A C 1
ATOM 1598 O O . VAL A 1 254 ? 38.706 22.061 95.316 1.00 19.37 819 VAL A O 1
ATOM 1602 N N . LYS A 1 255 ? 36.858 22.680 94.193 1.00 17.71 820 LYS A N 1
ATOM 1603 C CA . LYS A 1 255 ? 36.009 21.863 95.060 1.00 18.02 820 LYS A CA 1
ATOM 1604 C C . LYS A 1 255 ? 36.240 20.369 94.872 1.00 19.44 820 LYS A C 1
ATOM 1605 O O . LYS A 1 255 ? 35.785 19.583 95.712 1.00 18.74 820 LYS A O 1
ATOM 1611 N N . TRP A 1 256 ? 36.952 19.965 93.818 1.00 17.78 821 TRP A N 1
ATOM 1612 C CA . TRP A 1 256 ? 37.319 18.568 93.610 1.00 19.69 821 TRP A CA 1
ATOM 1613 C C . TRP A 1 256 ? 38.732 18.239 94.081 1.00 21.26 821 TRP A C 1
ATOM 1614 O O . TRP A 1 256 ? 39.096 17.058 94.084 1.00 20.50 821 TRP A O 1
ATOM 1625 N N . MET A 1 257 ? 39.529 19.234 94.492 1.00 22.06 822 MET A N 1
ATOM 1626 C CA . MET A 1 257 ? 40.969 19.048 94.641 1.00 18.63 822 MET A CA 1
ATOM 1627 C C . MET A 1 257 ? 41.365 18.702 96.070 1.00 20.64 822 MET A C 1
ATOM 1628 O O . MET A 1 257 ? 40.851 19.283 97.028 1.00 20.75 822 MET A O 1
ATOM 1633 N N . ALA A 1 258 ? 42.315 17.774 96.195 1.00 18.35 823 ALA A N 1
ATOM 1634 C CA . ALA A 1 258 ? 42.876 17.436 97.498 1.00 17.59 823 ALA A CA 1
ATOM 1635 C C . ALA A 1 258 ? 43.623 18.634 98.082 1.00 22.79 823 ALA A C 1
ATOM 1636 O O . ALA A 1 258 ? 44.192 19.439 97.344 1.00 23.51 823 ALA A O 1
ATOM 1638 N N . PRO A 1 259 ? 43.661 18.759 99.407 1.00 22.43 824 PRO A N 1
ATOM 1639 C CA . PRO A 1 259 ? 44.342 19.920 100.005 1.00 25.37 824 PRO A CA 1
ATOM 1640 C C . PRO A 1 259 ? 45.795 20.055 99.579 1.00 27.15 824 PRO A C 1
ATOM 1641 O O . PRO A 1 259 ? 46.261 21.182 99.354 1.00 27.92 824 PRO A O 1
ATOM 1645 N N . GLU A 1 260 ? 46.518 18.954 99.399 1.00 22.63 825 GLU A N 1
ATOM 1646 C CA . GLU A 1 260 ? 47.913 19.098 98.991 1.00 26.30 825 GLU A CA 1
ATOM 1647 C C . GLU A 1 260 ? 48.035 19.597 97.554 1.00 28.76 825 GLU A C 1
ATOM 1648 O O . GLU A 1 260 ? 49.055 20.198 97.206 1.00 26.41 825 GLU A O 1
ATOM 1654 N N . SER A 1 261 ? 47.012 19.393 96.719 1.00 24.05 826 SER A N 1
ATOM 1655 C CA . SER A 1 261 ? 47.004 20.010 95.393 1.00 24.95 826 SER A CA 1
ATOM 1656 C C . SER A 1 261 ? 46.725 21.501 95.489 1.00 27.59 826 SER A C 1
ATOM 1657 O O . SER A 1 261 ? 47.353 22.304 94.791 1.00 29.65 826 SER A O 1
ATOM 1660 N N . ILE A 1 262 ? 45.763 21.880 96.330 1.00 23.94 827 ILE A N 1
ATOM 1661 C CA . ILE A 1 262 ? 45.416 23.287 96.502 1.00 28.99 827 ILE A CA 1
ATOM 1662 C C . ILE A 1 262 ? 46.607 24.061 97.047 1.00 30.38 827 ILE A C 1
ATOM 1663 O O . ILE A 1 262 ? 47.000 25.104 96.508 1.00 35.49 827 ILE A O 1
ATOM 1668 N N . PHE A 1 263 ? 47.192 23.564 98.130 1.00 30.19 828 PHE A N 1
ATOM 1669 C CA . PHE A 1 263 ? 48.170 24.347 98.873 1.00 30.99 828 PHE A CA 1
ATOM 1670 C C . PHE A 1 263 ? 49.580 24.212 98.324 1.00 34.95 828 PHE A C 1
ATOM 1671 O O . PHE A 1 263 ? 50.340 25.187 98.351 1.00 37.95 828 PHE A O 1
ATOM 1679 N N . ASP A 1 264 ? 49.945 23.039 97.813 1.00 28.03 829 ASP A N 1
ATOM 1680 C CA . ASP A 1 264 ? 51.315 22.769 97.395 1.00 31.81 829 ASP A CA 1
ATOM 1681 C C . ASP A 1 264 ? 51.436 22.386 95.922 1.00 31.45 829 ASP A C 1
ATOM 1682 O O . ASP A 1 264 ? 52.533 22.023 95.487 1.00 38.23 829 ASP A O 1
ATOM 1687 N N . SER A 1 265 ? 50.349 22.453 95.147 1.00 29.46 830 SER A N 1
ATOM 1688 C CA . SER A 1 265 ? 50.320 22.001 93.745 1.00 26.85 830 SER A CA 1
ATOM 1689 C C . SER A 1 265 ? 50.947 20.621 93.577 1.00 30.50 830 SER A C 1
ATOM 1690 O O . SER A 1 265 ? 51.651 20.349 92.606 1.00 30.92 830 SER A O 1
ATOM 1693 N N . VAL A 1 266 ? 50.695 19.740 94.534 1.00 29.38 831 VAL A N 1
ATOM 1694 C CA . VAL A 1 266 ? 51.150 18.358 94.454 1.00 28.16 831 VAL A CA 1
ATOM 1695 C C . VAL A 1 266 ? 50.018 17.522 93.873 1.00 35.55 831 VAL A C 1
ATOM 1696 O O . VAL A 1 266 ? 48.882 17.577 94.358 1.00 29.59 831 VAL A O 1
ATOM 1700 N N . TYR A 1 267 ? 50.319 16.760 92.825 1.00 28.58 832 TYR A N 1
ATOM 1701 C CA . TYR A 1 267 ? 49.344 15.872 92.202 1.00 26.41 832 TYR A CA 1
ATOM 1702 C C . TYR A 1 267 ? 49.913 14.465 92.125 1.00 30.04 832 TYR A C 1
ATOM 1703 O O . TYR A 1 267 ? 51.017 14.260 91.609 1.00 30.08 832 TYR A O 1
ATOM 1712 N N . THR A 1 268 ? 49.148 13.496 92.617 1.00 25.10 833 THR A N 1
ATOM 1713 C CA . THR A 1 268 ? 49.561 12.099 92.651 1.00 25.92 833 THR A CA 1
ATOM 1714 C C . THR A 1 268 ? 48.338 11.251 92.339 1.00 22.54 833 THR A C 1
ATOM 1715 O O . THR A 1 268 ? 47.224 11.767 92.224 1.00 20.47 833 THR A O 1
ATOM 1719 N N . VAL A 1 269 ? 48.532 9.934 92.245 1.00 23.76 834 VAL A N 1
ATOM 1720 C CA . VAL A 1 269 ? 47.363 9.060 92.193 1.00 22.26 834 VAL A CA 1
ATOM 1721 C C . VAL A 1 269 ? 46.489 9.276 93.421 1.00 25.57 834 VAL A C 1
ATOM 1722 O O . VAL A 1 269 ? 45.254 9.238 93.334 1.00 20.70 834 VAL A O 1
ATOM 1726 N N . GLN A 1 270 ? 47.106 9.555 94.576 1.00 22.95 835 GLN A N 1
ATOM 1727 C CA . GLN A 1 270 ? 46.326 9.734 95.797 1.00 24.57 835 GLN A CA 1
ATOM 1728 C C . GLN A 1 270 ? 45.501 11.012 95.764 1.00 20.76 835 GLN A C 1
ATOM 1729 O O . GLN A 1 270 ? 44.438 11.074 96.387 1.00 19.24 835 GLN A O 1
ATOM 1735 N N . SER A 1 271 ? 45.965 12.048 95.066 1.00 19.70 836 SER A N 1
ATOM 1736 C CA . SER A 1 271 ? 45.104 13.211 94.922 1.00 20.28 836 SER A CA 1
ATOM 1737 C C . SER A 1 271 ? 43.955 12.919 93.954 1.00 20.52 836 SER A C 1
ATOM 1738 O O . SER A 1 271 ? 42.851 13.446 94.127 1.00 18.24 836 SER A O 1
ATOM 1741 N N . ASP A 1 272 ? 44.174 12.044 92.964 1.00 19.60 837 ASP A N 1
ATOM 1742 C CA . ASP A 1 272 ? 43.054 11.574 92.147 1.00 20.97 837 ASP A CA 1
ATOM 1743 C C . ASP A 1 272 ? 42.035 10.812 92.992 1.00 19.16 837 ASP A C 1
ATOM 1744 O O . ASP A 1 272 ? 40.828 10.896 92.739 1.00 19.13 837 ASP A O 1
ATOM 1749 N N . VAL A 1 273 ? 42.493 10.063 94.001 1.00 18.95 838 VAL A N 1
ATOM 1750 C CA . VAL A 1 273 ? 41.547 9.325 94.844 1.00 19.23 838 VAL A CA 1
ATOM 1751 C C . VAL A 1 273 ? 40.664 10.289 95.634 1.00 17.79 838 VAL A C 1
ATOM 1752 O O . VAL A 1 273 ? 39.458 10.052 95.800 1.00 15.84 838 VAL A O 1
ATOM 1756 N N . TRP A 1 274 ? 41.237 11.395 96.122 1.00 16.35 839 TRP A N 1
ATOM 1757 C CA . TRP A 1 274 ? 40.431 12.417 96.783 1.00 17.15 839 TRP A CA 1
ATOM 1758 C C . TRP A 1 274 ? 39.331 12.916 95.861 1.00 18.81 839 TRP A C 1
ATOM 1759 O O . TRP A 1 274 ? 38.158 12.992 96.256 1.00 17.73 839 TRP A O 1
ATOM 1770 N N . SER A 1 275 ? 39.706 13.281 94.628 1.00 16.52 840 SER A N 1
ATOM 1771 C CA . SER A 1 275 ? 38.739 13.770 93.657 1.00 17.06 840 SER A CA 1
ATOM 1772 C C . SER A 1 275 ? 37.686 12.717 93.374 1.00 19.65 840 SER A C 1
ATOM 1773 O O . SER A 1 275 ? 36.508 13.039 93.184 1.00 19.62 840 SER A O 1
ATOM 1776 N N . TYR A 1 276 ? 38.100 11.447 93.335 1.00 14.89 841 TYR A N 1
ATOM 1777 C CA . TYR A 1 276 ? 37.135 10.376 93.118 1.00 18.70 841 TYR A CA 1
ATOM 1778 C C . TYR A 1 276 ? 36.109 10.343 94.251 1.00 20.17 841 TYR A C 1
ATOM 1779 O O . TYR A 1 276 ? 34.916 10.113 94.013 1.00 17.20 841 TYR A O 1
ATOM 1788 N N . GLY A 1 277 ? 36.540 10.619 95.485 1.00 19.57 842 GLY A N 1
ATOM 1789 C CA . GLY A 1 277 ? 35.579 10.708 96.573 1.00 17.16 842 GLY A CA 1
ATOM 1790 C C . GLY A 1 277 ? 34.547 11.795 96.345 1.00 17.42 842 GLY A C 1
ATOM 1791 O O . GLY A 1 277 ? 33.364 11.621 96.663 1.00 17.54 842 GLY A O 1
ATOM 1792 N N . ILE A 1 278 ? 34.980 12.934 95.792 1.00 17.24 843 ILE A N 1
ATOM 1793 C CA . ILE A 1 278 ? 34.030 13.989 95.454 1.00 18.16 843 ILE A CA 1
ATOM 1794 C C . ILE A 1 278 ? 33.089 13.518 94.350 1.00 17.27 843 ILE A C 1
ATOM 1795 O O . ILE A 1 278 ? 31.890 13.819 94.373 1.00 16.78 843 ILE A O 1
ATOM 1800 N N . LEU A 1 279 ? 33.626 12.797 93.358 1.00 17.47 844 LEU A N 1
ATOM 1801 C CA . LEU A 1 279 ? 32.789 12.207 92.307 1.00 16.28 844 LEU A CA 1
ATOM 1802 C C . LEU A 1 279 ? 31.746 11.269 92.896 1.00 18.35 844 LEU A C 1
ATOM 1803 O O . LEU A 1 279 ? 30.581 11.283 92.476 1.00 18.47 844 LEU A O 1
ATOM 1808 N N . LEU A 1 280 ? 32.144 10.432 93.861 1.00 16.47 845 LEU A N 1
ATOM 1809 C CA . LEU A 1 280 ? 31.166 9.573 94.524 1.00 19.08 845 LEU A CA 1
ATOM 1810 C C . LEU A 1 280 ? 30.041 10.392 95.143 1.00 17.44 845 LEU A C 1
ATOM 1811 O O . LEU A 1 280 ? 28.863 10.008 95.074 1.00 18.88 845 LEU A O 1
ATOM 1816 N N . TRP A 1 281 ? 30.387 11.516 95.775 1.00 17.35 846 TRP A N 1
ATOM 1817 C CA . TRP A 1 281 ? 29.366 12.368 96.361 1.00 16.52 846 TRP A CA 1
ATOM 1818 C C . TRP A 1 281 ? 28.447 12.922 95.275 1.00 20.59 846 TRP A C 1
ATOM 1819 O O . TRP A 1 281 ? 27.222 12.967 95.453 1.00 19.39 846 TRP A O 1
ATOM 1830 N N . GLU A 1 282 ? 29.013 13.287 94.119 1.00 16.86 847 GLU A N 1
ATOM 1831 C CA . GLU A 1 282 ? 28.184 13.718 92.998 1.00 17.24 847 GLU A CA 1
ATOM 1832 C C . GLU A 1 282 ? 27.217 12.618 92.593 1.00 17.32 847 GLU A C 1
ATOM 1833 O O . GLU A 1 282 ? 26.025 12.866 92.366 1.00 19.96 847 GLU A O 1
ATOM 1839 N N . ILE A 1 283 ? 27.715 11.387 92.488 1.00 16.40 848 ILE A N 1
ATOM 1840 C CA . ILE A 1 283 ? 26.865 10.303 92.000 1.00 16.40 848 ILE A CA 1
ATOM 1841 C C . ILE A 1 283 ? 25.722 10.055 92.972 1.00 17.74 848 ILE A C 1
ATOM 1842 O O . ILE A 1 283 ? 24.553 9.964 92.572 1.00 19.13 848 ILE A O 1
ATOM 1847 N N . PHE A 1 284 ? 26.039 9.938 94.266 1.00 17.40 849 PHE A N 1
ATOM 1848 C CA . PHE A 1 284 ? 25.030 9.538 95.236 1.00 17.23 849 PHE A CA 1
ATOM 1849 C C . PHE A 1 284 ? 24.206 10.704 95.756 1.00 18.96 849 PHE A C 1
ATOM 1850 O O . PHE A 1 284 ? 23.360 10.509 96.639 1.00 23.02 849 PHE A O 1
ATOM 1858 N N . SER A 1 285 ? 24.408 11.899 95.216 1.00 18.29 850 SER A N 1
ATOM 1859 C CA . SER A 1 285 ? 23.472 13.001 95.385 1.00 18.45 850 SER A CA 1
ATOM 1860 C C . SER A 1 285 ? 22.663 13.247 94.114 1.00 23.49 850 SER A C 1
ATOM 1861 O O . SER A 1 285 ? 21.855 14.184 94.069 1.00 21.85 850 SER A O 1
ATOM 1864 N N . LEU A 1 286 ? 22.858 12.415 93.089 1.00 20.46 851 LEU A N 1
ATOM 1865 C CA . LEU A 1 286 ? 22.265 12.606 91.759 1.00 19.22 851 LEU A CA 1
ATOM 1866 C C . LEU A 1 286 ? 22.628 13.962 91.177 1.00 21.68 851 LEU A C 1
ATOM 1867 O O . LEU A 1 286 ? 21.817 14.614 90.517 1.00 24.54 851 LEU A O 1
ATOM 1872 N N . GLY A 1 287 ? 23.868 14.382 91.394 1.00 19.31 852 GLY A N 1
ATOM 1873 C CA . GLY A 1 287 ? 24.396 15.512 90.661 1.00 22.13 852 GLY A CA 1
ATOM 1874 C C . GLY A 1 287 ? 24.284 16.862 91.331 1.00 24.79 852 GLY A C 1
ATOM 1875 O O . GLY A 1 287 ? 24.268 17.883 90.629 1.00 25.97 852 GLY A O 1
ATOM 1876 N N . LEU A 1 288 ? 24.213 16.915 92.663 1.00 19.79 853 LEU A N 1
ATOM 1877 C CA . LEU A 1 288 ? 24.364 18.207 93.308 1.00 20.03 853 LEU A CA 1
ATOM 1878 C C . LEU A 1 288 ? 25.782 18.727 93.097 1.00 19.21 853 LEU A C 1
ATOM 1879 O O . LEU A 1 288 ? 26.709 17.967 92.819 1.00 22.77 853 LEU A O 1
ATOM 1884 N N . ASN A 1 289 ? 25.949 20.058 93.250 1.00 23.49 854 ASN A N 1
ATOM 1885 C CA . ASN A 1 289 ? 27.285 20.638 93.251 1.00 20.65 854 ASN A CA 1
ATOM 1886 C C . ASN A 1 289 ? 27.954 20.362 94.596 1.00 19.04 854 ASN A C 1
ATOM 1887 O O . ASN A 1 289 ? 27.299 20.455 95.637 1.00 21.44 854 ASN A O 1
ATOM 1892 N N . PRO A 1 290 ? 29.246 20.051 94.617 1.00 20.24 855 PRO A N 1
ATOM 1893 C CA . PRO A 1 290 ? 29.916 19.813 95.906 1.00 19.29 855 PRO A CA 1
ATOM 1894 C C . PRO A 1 290 ? 29.945 21.073 96.756 1.00 22.65 855 PRO A C 1
ATOM 1895 O O . PRO A 1 290 ? 29.894 22.197 96.255 1.00 22.79 855 PRO A O 1
ATOM 1899 N N . TYR A 1 291 ? 30.041 20.860 98.068 1.00 21.74 856 TYR A N 1
ATOM 1900 C CA . TYR A 1 291 ? 30.006 21.911 99.082 1.00 22.18 856 TYR A CA 1
ATOM 1901 C C . TYR A 1 291 ? 28.925 22.940 98.726 1.00 23.81 856 TYR A C 1
ATOM 1902 O O . TYR A 1 291 ? 29.232 24.116 98.519 1.00 23.41 856 TYR A O 1
ATOM 1911 N N . PRO A 1 292 ? 27.662 22.516 98.626 1.00 22.80 857 PRO A N 1
ATOM 1912 C CA . PRO A 1 292 ? 26.637 23.377 98.018 1.00 24.23 857 PRO A CA 1
ATOM 1913 C C . PRO A 1 292 ? 26.485 24.683 98.772 1.00 20.59 857 PRO A C 1
ATOM 1914 O O . PRO A 1 292 ? 26.410 24.706 100.002 1.00 23.98 857 PRO A O 1
ATOM 1918 N N . GLY A 1 293 ? 26.413 25.772 98.013 1.00 21.12 858 GLY A N 1
ATOM 1919 C CA . GLY A 1 293 ? 26.201 27.078 98.584 1.00 21.67 858 GLY A CA 1
ATOM 1920 C C . GLY A 1 293 ? 27.409 27.720 99.231 1.00 25.41 858 GLY A C 1
ATOM 1921 O O . GLY A 1 293 ? 27.311 28.878 99.654 1.00 23.85 858 GLY A O 1
ATOM 1922 N N . ILE A 1 294 ? 28.547 27.030 99.311 1.00 19.73 859 ILE A N 1
ATOM 1923 C CA . ILE A 1 294 ? 29.723 27.557 100.004 1.00 23.13 859 ILE A CA 1
ATOM 1924 C C . ILE A 1 294 ? 30.629 28.284 99.016 1.00 24.45 859 ILE A C 1
ATOM 1925 O O . ILE A 1 294 ? 31.072 27.707 98.014 1.00 21.55 859 ILE A O 1
ATOM 1930 N N . LEU A 1 295 ? 30.930 29.544 99.324 1.00 23.34 860 LEU A N 1
ATOM 1931 C CA . LEU A 1 295 ? 31.834 30.349 98.514 1.00 25.60 860 LEU A CA 1
ATOM 1932 C C . LEU A 1 295 ? 33.270 29.855 98.666 1.00 21.39 860 LEU A C 1
ATOM 1933 O O . LEU A 1 295 ? 33.713 29.531 99.769 1.00 23.58 860 LEU A O 1
ATOM 1938 N N . VAL A 1 296 ? 34.002 29.781 97.553 1.00 21.73 861 VAL A N 1
ATOM 1939 C CA . VAL A 1 296 ? 35.430 29.468 97.628 1.00 23.87 861 VAL A CA 1
ATOM 1940 C C . VAL A 1 296 ? 36.185 30.728 98.051 1.00 24.94 861 VAL A C 1
ATOM 1941 O O . VAL A 1 296 ? 36.288 31.689 97.286 1.00 29.44 861 VAL A O 1
ATOM 1945 N N . ASN A 1 297 ? 36.717 30.719 99.270 1.00 28.49 862 ASN A N 1
ATOM 1946 C CA . ASN A 1 297 ? 37.490 31.830 99.807 1.00 30.90 862 ASN A CA 1
ATOM 1947 C C . ASN A 1 297 ? 38.516 31.271 100.788 1.00 31.89 862 ASN A C 1
ATOM 1948 O O . ASN A 1 297 ? 38.649 30.054 100.949 1.00 28.09 862 ASN A O 1
ATOM 1953 N N . SER A 1 298 ? 39.249 32.177 101.452 1.00 35.36 863 SER A N 1
ATOM 1954 C CA . SER A 1 298 ? 40.245 31.758 102.437 1.00 33.48 863 SER A CA 1
ATOM 1955 C C . SER A 1 298 ? 39.648 30.820 103.475 1.00 31.75 863 SER A C 1
ATOM 1956 O O . SER A 1 298 ? 40.267 29.813 103.852 1.00 31.03 863 SER A O 1
ATOM 1959 N N . LYS A 1 299 ? 38.449 31.140 103.959 1.00 27.80 864 LYS A N 1
ATOM 1960 C CA . LYS A 1 299 ? 37.812 30.281 104.944 1.00 28.39 864 LYS A CA 1
ATOM 1961 C C . LYS A 1 299 ? 37.588 28.874 104.396 1.00 27.04 864 LYS A C 1
ATOM 1962 O O . LYS A 1 299 ? 37.839 27.887 105.095 1.00 26.81 864 LYS A O 1
ATOM 1968 N N . PHE A 1 300 ? 37.115 28.760 103.150 1.00 28.01 865 PHE A N 1
ATOM 1969 C CA . PHE A 1 300 ? 36.910 27.441 102.551 1.00 27.89 865 PHE A CA 1
ATOM 1970 C C . PHE A 1 300 ? 38.208 26.645 102.514 1.00 27.73 865 PHE A C 1
ATOM 1971 O O . PHE A 1 300 ? 38.244 25.464 102.879 1.00 23.18 865 PHE A O 1
ATOM 1979 N N . TYR A 1 301 ? 39.283 27.270 102.048 1.00 27.92 866 TYR A N 1
ATOM 1980 C CA . TYR A 1 301 ? 40.550 26.555 101.958 1.00 32.93 866 TYR A CA 1
ATOM 1981 C C . TYR A 1 301 ? 40.983 26.066 103.331 1.00 29.36 866 TYR A C 1
ATOM 1982 O O . TYR A 1 301 ? 41.417 24.917 103.487 1.00 32.28 866 TYR A O 1
ATOM 1991 N N . LYS A 1 302 ? 40.832 26.916 104.346 1.00 31.65 867 LYS A N 1
ATOM 1992 C CA . LYS A 1 302 ? 41.223 26.548 105.700 1.00 34.61 867 LYS A CA 1
ATOM 1993 C C . LYS A 1 302 ? 40.386 25.393 106.224 1.00 34.70 867 LYS A C 1
ATOM 1994 O O . LYS A 1 302 ? 40.920 24.472 106.853 1.00 30.92 867 LYS A O 1
ATOM 2000 N N . LEU A 1 303 ? 39.071 25.424 105.975 1.00 27.76 868 LEU A N 1
ATOM 2001 C CA . LEU A 1 303 ? 38.191 24.353 106.440 1.00 28.76 868 LEU A CA 1
ATOM 2002 C C . LEU A 1 303 ? 38.611 23.005 105.875 1.00 26.98 868 LEU A C 1
ATOM 2003 O O . LEU A 1 303 ? 38.712 22.019 106.613 1.00 26.74 868 LEU A O 1
ATOM 2008 N N . VAL A 1 304 ? 38.842 22.939 104.560 1.00 25.78 869 VAL A N 1
ATOM 2009 C CA . VAL A 1 304 ? 39.258 21.676 103.949 1.00 27.14 869 VAL A CA 1
ATOM 2010 C C . VAL A 1 304 ? 40.605 21.225 104.505 1.00 28.60 869 VAL A C 1
ATOM 2011 O O . VAL A 1 304 ? 40.798 20.045 104.817 1.00 28.82 869 VAL A O 1
ATOM 2015 N N . LYS A 1 305 ? 41.559 22.146 104.629 1.00 30.43 870 LYS A N 1
ATOM 2016 C CA . LYS A 1 305 ? 42.855 21.777 105.197 1.00 31.19 870 LYS A CA 1
ATOM 2017 C C . LYS A 1 305 ? 42.708 21.218 106.607 1.00 32.27 870 LYS A C 1
ATOM 2018 O O . LYS A 1 305 ? 43.475 20.330 107.009 1.00 34.52 870 LYS A O 1
ATOM 2020 N N . ASP A 1 306 ? 41.714 21.689 107.351 1.00 29.60 871 ASP A N 1
ATOM 2021 C CA . ASP A 1 306 ? 41.515 21.316 108.744 1.00 27.83 871 ASP A CA 1
ATOM 2022 C C . ASP A 1 306 ? 40.591 20.120 108.927 1.00 35.32 871 ASP A C 1
ATOM 2023 O O . ASP A 1 306 ? 40.334 19.730 110.071 1.00 33.50 871 ASP A O 1
ATOM 2028 N N . GLY A 1 307 ? 40.070 19.544 107.845 1.00 25.09 872 GLY A N 1
ATOM 2029 C CA . GLY A 1 307 ? 39.325 18.303 107.918 1.00 25.26 872 GLY A CA 1
ATOM 2030 C C . GLY A 1 307 ? 37.842 18.409 107.653 1.00 25.48 872 GLY A C 1
ATOM 2031 O O . GLY A 1 307 ? 37.132 17.413 107.845 1.00 25.90 872 GLY A O 1
ATOM 2032 N N . TYR A 1 308 ? 37.334 19.576 107.251 1.00 23.32 873 TYR A N 1
ATOM 2033 C CA . TYR A 1 308 ? 35.911 19.681 106.972 1.00 24.90 873 TYR A CA 1
ATOM 2034 C C . TYR A 1 308 ? 35.562 18.737 105.830 1.00 22.62 873 TYR A C 1
ATOM 2035 O O . TYR A 1 308 ? 36.297 18.649 104.847 1.00 23.19 873 TYR A O 1
ATOM 2044 N N . GLN A 1 309 ? 34.445 18.022 105.969 1.00 24.15 874 GLN A N 1
ATOM 2045 C CA . GLN A 1 309 ? 33.984 17.097 104.938 1.00 23.05 874 GLN A CA 1
ATOM 2046 C C . GLN A 1 309 ? 32.495 17.295 104.710 1.00 21.12 874 GLN A C 1
ATOM 2047 O O . GLN A 1 309 ? 31.736 17.551 105.647 1.00 22.99 874 GLN A O 1
ATOM 2053 N N . MET A 1 310 ? 32.072 17.148 103.456 1.00 18.29 875 MET A N 1
ATOM 2054 C CA . MET A 1 310 ? 30.648 17.140 103.162 1.00 18.11 875 MET A CA 1
ATOM 2055 C C . MET A 1 310 ? 29.917 16.062 103.951 1.00 19.30 875 MET A C 1
ATOM 2056 O O . MET A 1 310 ? 30.458 14.993 104.243 1.00 23.28 875 MET A O 1
ATOM 2061 N N . ALA A 1 311 ? 28.650 16.333 104.242 1.00 20.78 876 ALA A N 1
ATOM 2062 C CA . ALA A 1 311 ? 27.801 15.354 104.903 1.00 21.95 876 ALA A CA 1
ATOM 2063 C C . ALA A 1 311 ? 27.338 14.269 103.926 1.00 22.31 876 ALA A C 1
ATOM 2064 O O . ALA A 1 311 ? 27.472 14.384 102.702 1.00 22.76 876 ALA A O 1
ATOM 2066 N N . GLN A 1 312 ? 26.762 13.209 104.490 1.00 22.35 877 GLN A N 1
ATOM 2067 C CA . GLN A 1 312 ? 26.336 12.060 103.697 1.00 19.68 877 GLN A CA 1
ATOM 2068 C C . GLN A 1 312 ? 25.278 12.467 102.673 1.00 28.07 877 GLN A C 1
ATOM 2069 O O . GLN A 1 312 ? 24.263 13.081 103.040 1.00 25.14 877 GLN A O 1
ATOM 2075 N N . PRO A 1 313 ? 25.471 12.154 101.394 1.00 21.76 878 PRO A N 1
ATOM 2076 C CA . PRO A 1 313 ? 24.458 12.487 100.389 1.00 24.47 878 PRO A CA 1
ATOM 2077 C C . PRO A 1 313 ? 23.211 11.643 100.574 1.00 24.29 878 PRO A C 1
ATOM 2078 O O . PRO A 1 313 ? 23.227 10.580 101.209 1.00 21.58 878 PRO A O 1
ATOM 2082 N N . ALA A 1 314 ? 22.121 12.137 99.977 1.00 22.53 879 ALA A N 1
ATOM 2083 C CA . ALA A 1 314 ? 20.790 11.601 100.252 1.00 25.09 879 ALA A CA 1
ATOM 2084 C C . ALA A 1 314 ? 20.671 10.126 99.907 1.00 21.70 879 ALA A C 1
ATOM 2085 O O . ALA A 1 314 ? 19.918 9.398 100.567 1.00 25.94 879 ALA A O 1
ATOM 2087 N N . PHE A 1 315 ? 21.385 9.660 98.884 1.00 20.35 880 PHE A N 1
ATOM 2088 C CA . PHE A 1 315 ? 21.181 8.315 98.366 1.00 18.97 880 PHE A CA 1
ATOM 2089 C C . PHE A 1 315 ? 22.368 7.393 98.604 1.00 20.63 880 PHE A C 1
ATOM 2090 O O . PHE A 1 315 ? 22.379 6.277 98.081 1.00 21.36 880 PHE A O 1
ATOM 2098 N N . ALA A 1 316 ? 23.338 7.807 99.411 1.00 21.05 881 ALA A N 1
ATOM 2099 C CA . ALA A 1 316 ? 24.489 6.963 99.700 1.00 20.00 881 ALA A CA 1
ATOM 2100 C C . ALA A 1 316 ? 24.172 6.005 100.844 1.00 20.22 881 ALA A C 1
ATOM 2101 O O . ALA A 1 316 ? 23.797 6.462 101.938 1.00 22.95 881 ALA A O 1
ATOM 2103 N N . PRO A 1 317 ? 24.324 4.694 100.654 1.00 19.34 882 PRO A N 1
ATOM 2104 C CA . PRO A 1 317 ? 24.382 3.785 101.810 1.00 27.24 882 PRO A CA 1
ATOM 2105 C C . PRO A 1 317 ? 25.515 4.193 102.739 1.00 24.56 882 PRO A C 1
ATOM 2106 O O . PRO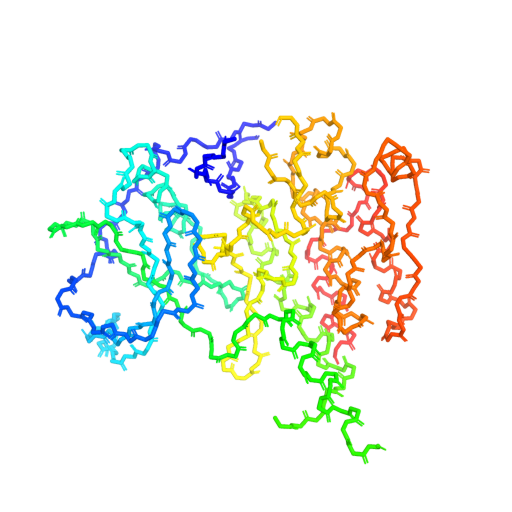 A 1 317 ? 26.496 4.813 102.320 1.00 19.50 882 PRO A O 1
ATOM 2110 N N . LYS A 1 318 ? 25.378 3.842 104.023 1.00 20.68 883 LYS A N 1
ATOM 2111 C CA . LYS A 1 318 ? 26.386 4.261 104.991 1.00 20.49 883 LYS A CA 1
ATOM 2112 C C . LYS A 1 318 ? 27.790 3.856 104.563 1.00 20.08 883 LYS A C 1
ATOM 2113 O O . LYS A 1 318 ? 28.733 4.647 104.687 1.00 20.87 883 LYS A O 1
ATOM 2119 N N . ASN A 1 319 ? 27.962 2.628 104.059 1.00 20.87 884 ASN A N 1
ATOM 2120 C CA . ASN A 1 319 ? 29.323 2.204 103.756 1.00 18.47 884 ASN A CA 1
ATOM 2121 C C . ASN A 1 319 ? 29.880 2.868 102.503 1.00 21.35 884 ASN A C 1
ATOM 2122 O O . ASN A 1 319 ? 31.102 2.932 102.358 1.00 21.04 884 ASN A O 1
ATOM 2127 N N . ILE A 1 320 ? 29.024 3.401 101.631 1.00 20.39 885 ILE A N 1
ATOM 2128 C CA . ILE A 1 320 ? 29.509 4.177 100.492 1.00 18.27 885 ILE A CA 1
ATOM 2129 C C . ILE A 1 320 ? 29.987 5.542 100.962 1.00 17.21 885 ILE A C 1
ATOM 2130 O O . ILE A 1 320 ? 31.013 6.054 100.499 1.00 19.25 885 ILE A O 1
ATOM 2135 N N . TYR A 1 321 ? 29.277 6.135 101.923 1.00 19.43 886 TYR A N 1
ATOM 2136 C CA . TYR A 1 321 ? 29.773 7.366 102.531 1.00 20.51 886 TYR A CA 1
ATOM 2137 C C . TYR A 1 321 ? 31.100 7.113 103.251 1.00 18.09 886 TYR A C 1
ATOM 2138 O O . TYR A 1 321 ? 32.013 7.943 103.202 1.00 19.21 886 TYR A O 1
ATOM 2147 N N . SER A 1 322 ? 31.241 5.954 103.900 1.00 17.75 887 SER A N 1
ATOM 2148 C CA . SER A 1 322 ? 32.512 5.652 104.558 1.00 20.91 887 SER A CA 1
ATOM 2149 C C . SER A 1 322 ? 33.665 5.575 103.556 1.00 23.25 887 SER A C 1
ATOM 2150 O O . SER A 1 322 ? 34.792 5.981 103.871 1.00 22.66 887 SER A O 1
ATOM 2153 N N . ILE A 1 323 ? 33.407 5.072 102.340 1.00 19.88 888 ILE A N 1
ATOM 2154 C CA . ILE A 1 323 ? 34.443 5.073 101.304 1.00 20.31 888 ILE A CA 1
ATOM 2155 C C . ILE A 1 323 ? 34.817 6.504 100.930 1.00 18.11 888 ILE A C 1
ATOM 2156 O O . ILE A 1 323 ? 35.998 6.836 100.775 1.00 19.76 888 ILE A O 1
ATOM 2161 N N . MET A 1 324 ? 33.807 7.361 100.739 1.00 18.30 889 MET A N 1
ATOM 2162 C CA . MET A 1 324 ? 34.034 8.789 100.510 1.00 18.94 889 MET A CA 1
ATOM 2163 C C . MET A 1 324 ? 34.930 9.383 101.582 1.00 21.75 889 MET A C 1
ATOM 2164 O O . MET A 1 324 ? 35.920 10.067 101.287 1.00 20.32 889 MET A O 1
ATOM 2169 N N . GLN A 1 325 ? 34.579 9.153 102.850 1.00 20.81 890 GLN A N 1
ATOM 2170 C CA . GLN A 1 325 ? 35.392 9.709 103.922 1.00 20.12 890 GLN A CA 1
ATOM 2171 C C . GLN A 1 325 ? 36.818 9.184 103.848 1.00 22.94 890 GLN A C 1
ATOM 2172 O O . GLN A 1 325 ? 37.778 9.923 104.109 1.00 21.65 890 GLN A O 1
ATOM 2178 N N . ALA A 1 326 ? 36.977 7.907 103.501 1.00 16.78 891 ALA A N 1
ATOM 2179 C CA . ALA A 1 326 ? 38.315 7.344 103.389 1.00 18.38 891 ALA A CA 1
ATOM 2180 C C . ALA A 1 326 ? 39.109 8.025 102.281 1.00 17.88 891 ALA A C 1
ATOM 2181 O O . ALA A 1 326 ? 40.318 8.242 102.424 1.00 19.19 891 ALA A O 1
ATOM 2183 N N . CYS A 1 327 ? 38.453 8.349 101.157 1.00 18.28 892 CYS A N 1
ATOM 2184 C CA . CYS A 1 327 ? 39.121 9.092 100.096 1.00 17.45 892 CYS A CA 1
ATOM 2185 C C . CYS A 1 327 ? 39.533 10.489 100.537 1.00 19.42 892 CYS A C 1
ATOM 2186 O O . CYS A 1 327 ? 40.421 11.088 99.914 1.00 19.25 892 CYS A O 1
ATOM 2189 N N . TRP A 1 328 ? 38.904 11.031 101.583 1.00 18.52 893 TRP A N 1
ATOM 2190 C CA . TRP A 1 328 ? 39.201 12.384 102.034 1.00 18.05 893 TRP A CA 1
ATOM 2191 C C . TRP A 1 328 ? 40.137 12.393 103.243 1.00 19.04 893 TRP A C 1
ATOM 2192 O O . TRP A 1 328 ? 40.208 13.395 103.955 1.00 19.54 893 TRP A O 1
ATOM 2203 N N . ALA A 1 329 ? 40.882 11.314 103.464 1.00 20.57 894 ALA A N 1
ATOM 2204 C CA . ALA A 1 329 ? 41.906 11.348 104.497 1.00 23.85 894 ALA A CA 1
ATOM 2205 C C . ALA A 1 329 ? 42.913 12.447 104.184 1.00 22.90 894 ALA A C 1
ATOM 2206 O O . ALA A 1 329 ? 43.311 12.644 103.029 1.00 22.08 894 ALA A O 1
ATOM 2208 N N . LEU A 1 330 ? 43.320 13.182 105.220 1.00 20.43 895 LEU A N 1
ATOM 2209 C CA . LEU A 1 330 ? 44.252 14.278 104.986 1.00 19.20 895 LEU A CA 1
ATOM 2210 C C . LEU A 1 330 ? 45.639 13.762 104.649 1.00 24.93 895 LEU A C 1
ATOM 2211 O O . LEU A 1 330 ? 46.377 14.416 103.905 1.00 24.35 895 LEU A O 1
ATOM 2216 N N . GLU A 1 331 ? 46.008 12.600 105.185 1.00 23.10 896 GLU A N 1
ATOM 2217 C CA . GLU A 1 331 ? 47.266 11.947 104.834 1.00 26.23 896 GLU A CA 1
ATOM 2218 C C . GLU A 1 331 ? 47.101 11.169 103.532 1.00 23.76 896 GLU A C 1
ATOM 2219 O O . GLU A 1 331 ? 46.406 10.149 103.524 1.00 24.67 896 GLU A O 1
ATOM 2225 N N . PRO A 1 332 ? 47.750 11.580 102.434 1.00 24.85 897 PRO A N 1
ATOM 2226 C CA . PRO A 1 332 ? 47.427 10.971 101.127 1.00 22.96 897 PRO A CA 1
ATOM 2227 C C . PRO A 1 332 ? 47.647 9.472 101.070 1.00 22.26 897 PRO A C 1
ATOM 2228 O O . PRO A 1 332 ? 46.834 8.763 100.468 1.00 24.47 897 PRO A O 1
ATOM 2232 N N . THR A 1 333 ? 48.705 8.951 101.696 1.00 22.19 898 THR A N 1
ATOM 2233 C CA . THR A 1 333 ? 48.937 7.519 101.595 1.00 24.83 898 THR A CA 1
ATOM 2234 C C . THR A 1 333 ? 47.961 6.697 102.426 1.00 22.87 898 THR A C 1
ATOM 2235 O O . THR A 1 333 ? 47.942 5.471 102.284 1.00 27.42 898 THR A O 1
ATOM 2239 N N . HIS A 1 334 ? 47.133 7.327 103.257 1.00 19.16 899 HIS A N 1
ATOM 2240 C CA . HIS A 1 334 ? 46.119 6.597 104.013 1.00 19.53 899 HIS A CA 1
ATOM 2241 C C . HIS A 1 334 ? 44.846 6.375 103.211 1.00 20.76 899 HIS A C 1
ATOM 2242 O O . HIS A 1 334 ? 43.989 5.596 103.637 1.00 20.72 899 HIS A O 1
ATOM 2249 N N . ARG A 1 335 ? 44.708 7.061 102.081 1.00 21.96 900 ARG A N 1
ATOM 2250 C CA . ARG A 1 335 ? 43.539 6.913 101.224 1.00 19.95 900 ARG A CA 1
ATOM 2251 C C . ARG A 1 335 ? 43.535 5.533 100.568 1.00 21.82 900 ARG A C 1
ATOM 2252 O O . ARG A 1 335 ? 44.596 4.935 100.358 1.00 19.86 900 ARG A O 1
ATOM 2260 N N . PRO A 1 336 ? 42.357 5.014 100.214 1.00 20.90 901 PRO A N 1
ATOM 2261 C CA . PRO A 1 336 ? 42.298 3.737 99.486 1.00 19.82 901 PRO A CA 1
ATOM 2262 C C . PRO A 1 336 ? 43.002 3.830 98.140 1.00 21.79 901 PRO A C 1
ATOM 2263 O O . PRO A 1 336 ? 43.190 4.912 97.585 1.00 20.11 901 PRO A O 1
ATOM 2267 N N . THR A 1 337 ? 43.391 2.671 97.611 1.00 19.80 902 THR A N 1
ATOM 2268 C CA . THR A 1 337 ? 43.801 2.624 96.214 1.00 19.65 902 THR A CA 1
ATOM 2269 C C . THR A 1 337 ? 42.577 2.453 95.323 1.00 21.93 902 THR A C 1
ATOM 2270 O O . THR A 1 337 ? 41.507 2.047 95.774 1.00 21.44 902 THR A O 1
ATOM 2274 N N . PHE A 1 338 ? 42.744 2.736 94.026 1.00 21.25 903 PHE A N 1
ATOM 2275 C CA . PHE A 1 338 ? 41.612 2.518 93.136 1.00 17.72 903 PHE A CA 1
ATOM 2276 C C . PHE A 1 338 ? 41.258 1.045 93.030 1.00 17.58 903 PHE A C 1
ATOM 2277 O O . PHE A 1 338 ? 40.083 0.712 92.847 1.00 23.41 903 PHE A O 1
ATOM 2285 N N . GLN A 1 339 ? 42.237 0.147 93.172 1.00 21.37 904 GLN A N 1
ATOM 2286 C CA . GLN A 1 339 ? 41.895 -1.273 93.129 1.00 24.67 904 GLN A CA 1
ATOM 2287 C C . GLN A 1 339 ? 41.083 -1.681 94.354 1.00 25.14 904 GLN A C 1
ATOM 2288 O O . GLN A 1 339 ? 40.144 -2.481 94.247 1.00 22.46 904 GLN A O 1
ATOM 2294 N N . GLN A 1 340 ? 41.400 -1.125 95.522 1.00 25.10 905 GLN A N 1
ATOM 2295 C CA . GLN A 1 340 ? 40.594 -1.423 96.699 1.00 22.07 905 GLN A CA 1
ATOM 2296 C C . GLN A 1 340 ? 39.175 -0.913 96.518 1.00 19.08 905 GLN A C 1
ATOM 2297 O O . GLN A 1 340 ? 38.206 -1.603 96.852 1.00 22.00 905 GLN A O 1
ATOM 2303 N N . ILE A 1 341 ? 39.040 0.314 96.003 1.00 18.56 906 ILE A N 1
ATOM 2304 C CA . ILE A 1 341 ? 37.719 0.873 95.729 1.00 18.87 906 ILE A CA 1
ATOM 2305 C C . ILE A 1 341 ? 36.971 0.003 94.727 1.00 21.19 906 ILE A C 1
ATOM 2306 O O . ILE A 1 341 ? 35.786 -0.310 94.909 1.00 21.24 906 ILE A O 1
ATOM 2311 N N . THR A 1 342 ? 37.656 -0.406 93.653 1.00 20.76 907 THR A N 1
ATOM 2312 C CA . THR A 1 342 ? 37.008 -1.229 92.633 1.00 19.90 907 THR A CA 1
ATOM 2313 C C . THR A 1 342 ? 36.446 -2.516 93.230 1.00 25.18 907 THR A C 1
ATOM 2314 O O . THR A 1 342 ? 35.257 -2.824 93.076 1.00 26.92 907 THR A O 1
ATOM 2318 N N . SER A 1 343 ? 37.292 -3.277 93.926 1.00 28.01 908 SER A N 1
ATOM 2319 C CA . SER A 1 343 ? 36.860 -4.563 94.470 1.00 27.94 908 SER A CA 1
ATOM 2320 C C . SER A 1 343 ? 35.710 -4.396 95.446 1.00 30.16 908 SER A C 1
ATOM 2321 O O . SER A 1 343 ? 34.758 -5.183 95.435 1.00 29.83 908 SER A O 1
ATOM 2324 N N . PHE A 1 344 ? 35.772 -3.363 96.287 1.00 24.42 909 PHE A N 1
ATOM 2325 C CA . PHE A 1 344 ? 34.691 -3.115 97.233 1.00 23.53 909 PHE A CA 1
ATOM 2326 C C . PHE A 1 344 ? 33.383 -2.799 96.517 1.00 26.41 909 PHE A C 1
ATOM 2327 O O . PH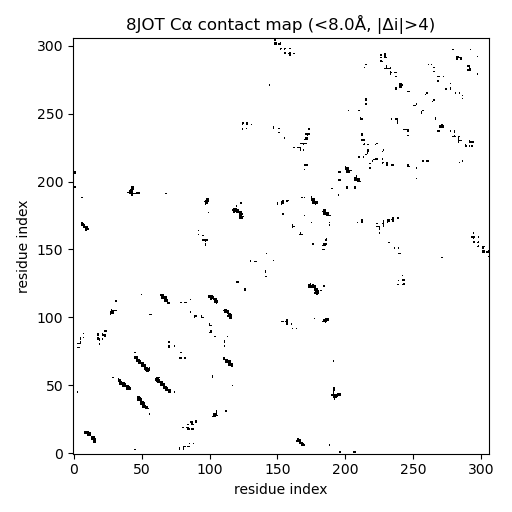E A 1 344 ? 32.327 -3.345 96.857 1.00 24.91 909 PHE A O 1
ATOM 2335 N N . LEU A 1 345 ? 33.427 -1.896 95.531 1.00 24.74 910 LEU A N 1
ATOM 2336 C CA . LEU A 1 345 ? 32.191 -1.502 94.873 1.00 24.63 910 LEU A CA 1
ATOM 2337 C C . LEU A 1 345 ? 31.640 -2.616 93.990 1.00 25.69 910 LEU A C 1
ATOM 2338 O O . LEU A 1 345 ? 30.419 -2.748 93.860 1.00 28.68 910 LEU A O 1
ATOM 2343 N N . GLN A 1 346 ? 32.508 -3.419 93.376 1.00 26.73 911 GLN A N 1
ATOM 2344 C CA . GLN A 1 346 ? 32.017 -4.572 92.627 1.00 31.23 911 GLN A CA 1
ATOM 2345 C C . GLN A 1 346 ? 31.231 -5.506 93.533 1.00 37.05 911 GLN A C 1
ATOM 2346 O O . GLN A 1 346 ? 30.147 -5.978 93.165 1.00 31.59 911 GLN A O 1
ATOM 2352 N N . GLU A 1 347 ? 31.745 -5.753 94.739 1.00 32.19 912 GLU A N 1
ATOM 2353 C CA . GLU A 1 347 ? 31.031 -6.581 95.706 1.00 28.27 912 GLU A CA 1
ATOM 2354 C C . GLU A 1 347 ? 29.679 -5.976 96.064 1.00 27.67 912 GLU A C 1
ATOM 2355 O O . GLU A 1 347 ? 28.663 -6.678 96.083 1.00 33.90 912 GLU A O 1
ATOM 2357 N N . GLN A 1 348 ? 29.638 -4.666 96.352 1.00 25.02 913 GLN A N 1
ATOM 2358 C CA . GLN A 1 348 ? 28.372 -4.042 96.732 1.00 27.87 913 GLN A CA 1
ATOM 2359 C C . GLN A 1 348 ? 27.355 -4.087 95.600 1.00 26.75 913 GLN A C 1
ATOM 2360 O O . GLN A 1 348 ? 26.146 -4.125 95.851 1.00 31.78 913 GLN A O 1
ATOM 2366 N N . ALA A 1 349 ? 27.813 -4.071 94.359 1.00 28.55 914 ALA A N 1
ATOM 2367 C CA . ALA A 1 349 ? 26.892 -4.086 93.225 1.00 34.24 914 ALA A CA 1
ATOM 2368 C C . ALA A 1 349 ? 26.380 -5.502 92.990 1.00 45.93 914 ALA A C 1
ATOM 2369 O O . ALA A 1 349 ? 25.192 -5.773 93.156 1.00 59.26 914 ALA A O 1
#

Radius of gyration: 19.24 Å; Cα contacts (8 Å, |Δi|>4): 541; chains: 1; bounding box: 56×41×55 Å

Sequence (306 aa):
KPKYQVRWKIIESYTFIDPTQLPYNEKWEFPRNNLQFGKTLGAGAFGKVVEATAFGLGKEDAVLKVAVKMLKSTAHADEKEALMSELKIMSHLGQHENIVNLLGACTHGGPVLVITEYCTYGDLLNFLRRKAEAMLGPSGRPLELRDLLHFSSQVAQGMAFLASKNCIHRDVAARNVLLTNGHVAKIGDFGLARDIMNDSNYIVKGARLPVKWMAPESIFDSVYTVQSDVWSYGILLWEIFSLGLNPYPGILVNSKFYKLVKDGYQMAQPAFAPKNIYSIMQACWALEPTHRPTFQQITSFLQEQA